Protein AF-A0A8S3U1F2-F1 (afdb_monomer_lite)

Organism: Mytilus edulis (NCBI:txid6550)

pLDDT: mean 79.37, std 18.32, range [18.17, 98.62]

Structure (mmCIF, N/CA/C/O backbone):
data_AF-A0A8S3U1F2-F1
#
_entry.id   AF-A0A8S3U1F2-F1
#
loop_
_atom_site.group_PDB
_atom_site.id
_atom_site.type_symbol
_atom_site.label_atom_id
_atom_site.label_alt_id
_atom_site.label_comp_id
_atom_site.label_asym_id
_atom_site.label_entity_id
_atom_site.label_seq_id
_atom_site.pdbx_PDB_ins_code
_atom_site.Cartn_x
_atom_site.Cartn_y
_atom_site.Cartn_z
_atom_site.occupancy
_atom_site.B_iso_or_equiv
_atom_site.auth_seq_id
_atom_site.auth_comp_id
_atom_site.auth_asym_id
_atom_site.auth_atom_id
_atom_site.pdbx_PDB_model_num
ATOM 1 N N . MET A 1 1 ? 1.556 5.611 9.625 1.00 24.66 1 MET A N 1
ATOM 2 C CA . MET A 1 1 ? 1.041 4.548 10.514 1.00 24.66 1 MET A CA 1
ATOM 3 C C . MET A 1 1 ? 2.244 3.731 10.961 1.00 24.66 1 MET A C 1
ATOM 5 O O . MET A 1 1 ? 2.945 3.206 10.107 1.00 24.66 1 MET A O 1
ATOM 9 N N . PHE A 1 2 ? 2.587 3.768 12.249 1.00 18.17 2 PHE A N 1
ATOM 10 C CA . PHE A 1 2 ? 3.803 3.149 12.783 1.00 18.17 2 PHE A CA 1
ATOM 11 C C . PHE A 1 2 ? 3.650 1.624 12.793 1.00 18.17 2 PHE A C 1
ATOM 13 O O . PHE A 1 2 ? 2.824 1.096 13.530 1.00 18.17 2 PHE A O 1
ATOM 20 N N . LYS A 1 3 ? 4.433 0.914 11.973 1.00 19.20 3 LYS A N 1
ATOM 21 C CA . LYS A 1 3 ? 4.563 -0.545 12.050 1.00 19.20 3 LYS A CA 1
ATOM 22 C C . LYS A 1 3 ? 5.715 -0.845 13.003 1.00 19.20 3 LYS A C 1
ATOM 24 O O . LYS A 1 3 ? 6.865 -0.958 12.588 1.00 19.20 3 LYS A O 1
ATOM 29 N N . LEU A 1 4 ? 5.409 -0.875 14.296 1.00 20.48 4 LEU A N 1
ATOM 30 C CA . LEU A 1 4 ? 6.334 -1.387 15.299 1.00 20.48 4 LEU A CA 1
ATOM 31 C C . LEU A 1 4 ? 6.510 -2.888 15.028 1.00 20.48 4 LEU A C 1
ATOM 33 O O . LEU A 1 4 ? 5.568 -3.665 15.161 1.00 20.48 4 LEU A O 1
ATOM 37 N N . ARG A 1 5 ? 7.705 -3.284 14.574 1.00 25.36 5 ARG A N 1
ATOM 38 C CA . ARG A 1 5 ? 8.128 -4.689 14.563 1.00 25.36 5 ARG A CA 1
ATOM 39 C C . ARG A 1 5 ? 8.274 -5.118 16.018 1.00 25.36 5 ARG A C 1
ATOM 41 O O . ARG A 1 5 ? 9.309 -4.859 16.625 1.00 25.36 5 ARG A O 1
ATOM 48 N N . TYR A 1 6 ? 7.253 -5.753 16.574 1.00 29.22 6 TYR A N 1
ATOM 49 C CA . TYR A 1 6 ? 7.414 -6.464 17.832 1.00 29.22 6 TYR A CA 1
ATOM 50 C C . TYR A 1 6 ? 7.855 -7.900 17.545 1.00 29.22 6 TYR A C 1
ATOM 52 O O . TYR A 1 6 ? 7.206 -8.637 16.807 1.00 29.22 6 TYR A O 1
ATOM 60 N N . ARG A 1 7 ? 9.035 -8.216 18.089 1.00 41.22 7 ARG A N 1
ATOM 61 C CA . ARG A 1 7 ? 9.537 -9.521 18.549 1.00 41.22 7 ARG A CA 1
ATOM 62 C C . ARG A 1 7 ? 8.528 -10.660 18.345 1.00 41.22 7 ARG A C 1
ATOM 64 O O . ARG A 1 7 ? 7.724 -10.931 19.222 1.00 41.22 7 ARG A O 1
ATOM 71 N N . THR A 1 8 ? 8.558 -11.291 17.176 1.00 37.09 8 THR A N 1
ATOM 72 C CA . THR A 1 8 ? 7.734 -12.463 16.859 1.00 37.09 8 THR A CA 1
ATOM 73 C C . THR A 1 8 ? 8.678 -13.645 16.702 1.00 37.09 8 THR A C 1
ATOM 75 O O . THR A 1 8 ? 9.513 -13.627 15.801 1.00 37.09 8 THR A O 1
ATOM 78 N N . LEU A 1 9 ? 8.571 -14.650 17.573 1.00 42.66 9 LEU A N 1
ATOM 79 C CA . LEU A 1 9 ? 9.275 -15.919 17.391 1.00 42.66 9 LEU A CA 1
ATOM 80 C C . LEU A 1 9 ? 8.477 -16.800 16.421 1.00 42.66 9 LEU A C 1
ATOM 82 O O . LEU A 1 9 ? 7.268 -16.951 16.575 1.00 42.66 9 LEU A O 1
ATOM 86 N N . LEU A 1 10 ? 9.162 -17.375 15.432 1.00 42.78 10 LEU A N 1
ATOM 87 C CA . LEU A 1 10 ? 8.606 -18.330 14.476 1.00 42.78 10 LEU A CA 1
ATOM 88 C C . LEU A 1 10 ? 9.040 -19.742 14.869 1.00 42.78 10 LEU A C 1
ATOM 90 O O . LEU A 1 10 ? 10.167 -20.142 14.590 1.00 42.78 10 LEU A O 1
ATOM 94 N N . ILE A 1 11 ? 8.153 -20.511 15.498 1.00 45.06 11 ILE A N 1
ATOM 95 C CA . ILE A 1 11 ? 8.445 -21.908 15.844 1.00 45.06 11 ILE A CA 1
ATOM 96 C C . ILE A 1 11 ? 7.947 -22.809 14.715 1.00 45.06 11 ILE A C 1
ATOM 98 O O . ILE A 1 11 ? 6.745 -23.004 14.547 1.00 45.06 11 ILE A O 1
ATOM 102 N N . LYS A 1 12 ? 8.884 -23.352 13.931 1.00 40.03 12 LYS A N 1
ATOM 103 C CA . LYS A 1 12 ? 8.619 -24.297 12.836 1.00 40.03 12 LYS A CA 1
ATOM 104 C C . LYS A 1 12 ? 8.807 -25.728 13.340 1.00 40.03 12 LYS A C 1
ATOM 106 O O . LYS A 1 12 ? 9.914 -26.255 13.276 1.00 40.03 12 LYS A O 1
ATOM 111 N N . ASN A 1 13 ? 7.753 -26.376 13.841 1.00 35.91 13 ASN A N 1
ATOM 112 C CA . ASN A 1 13 ? 7.828 -27.808 14.148 1.00 35.91 13 ASN A CA 1
ATOM 113 C C . ASN A 1 13 ? 7.457 -28.628 12.898 1.00 35.91 13 ASN A C 1
ATOM 115 O O . ASN A 1 13 ? 6.354 -28.503 12.373 1.00 35.91 13 ASN A O 1
ATOM 119 N N . THR A 1 14 ? 8.401 -29.420 12.383 1.00 33.34 14 THR A N 1
ATOM 120 C CA . THR A 1 14 ? 8.286 -30.154 11.103 1.00 33.34 14 THR A CA 1
ATOM 121 C C . THR A 1 14 ? 8.129 -31.663 11.259 1.00 33.34 14 THR A C 1
ATOM 123 O O . THR A 1 14 ? 8.321 -32.402 10.295 1.00 33.34 14 THR A O 1
ATOM 126 N N . LYS A 1 15 ? 7.765 -32.166 12.438 1.00 29.77 15 LYS A N 1
ATOM 127 C CA . LYS A 1 15 ? 7.548 -33.602 12.631 1.00 29.77 15 LYS A CA 1
ATOM 128 C C . LYS A 1 15 ? 6.229 -33.812 13.369 1.00 29.77 15 LYS A C 1
ATOM 130 O O . LYS A 1 15 ? 6.003 -33.167 14.381 1.00 29.77 15 LYS A O 1
ATOM 135 N N . ASP A 1 16 ? 5.379 -34.667 12.801 1.00 30.23 16 ASP A N 1
ATOM 136 C CA . ASP A 1 16 ? 4.138 -35.229 13.373 1.00 30.23 16 ASP A CA 1
ATOM 137 C C . ASP A 1 16 ? 2.774 -34.697 12.882 1.00 30.23 16 ASP A C 1
ATOM 139 O O . ASP A 1 16 ? 1.754 -34.998 13.495 1.00 30.23 16 ASP A O 1
ATOM 143 N N . VAL A 1 17 ? 2.687 -34.036 11.717 1.00 32.00 17 VAL A N 1
ATOM 144 C CA . VAL A 1 17 ? 1.387 -33.863 11.024 1.00 32.00 17 VAL A CA 1
ATOM 145 C C . VAL A 1 17 ? 1.270 -34.882 9.879 1.00 32.00 17 VAL A C 1
ATOM 147 O O . VAL A 1 17 ? 2.065 -34.815 8.936 1.00 32.00 17 VAL A O 1
ATOM 150 N N . PRO A 1 18 ? 0.319 -35.839 9.923 1.00 28.28 18 PRO A N 1
ATOM 151 C CA . PRO A 1 18 ? 0.167 -36.846 8.879 1.00 28.28 18 PRO A CA 1
ATOM 152 C C . PRO A 1 18 ? -0.187 -36.198 7.538 1.00 28.28 18 PRO A C 1
ATOM 154 O O . PRO A 1 18 ? -1.225 -35.557 7.388 1.00 28.28 18 PRO A O 1
ATOM 157 N N . GLN A 1 19 ? 0.670 -36.404 6.541 1.00 34.44 19 GLN A N 1
ATOM 158 C CA . GLN A 1 19 ? 0.370 -36.095 5.148 1.00 34.44 19 GLN A CA 1
ATOM 159 C C . GLN A 1 19 ? -0.644 -37.117 4.638 1.00 34.44 19 GLN A C 1
ATOM 161 O O . GLN A 1 19 ? -0.270 -38.247 4.326 1.00 34.44 19 GLN A O 1
ATOM 166 N N . ASN A 1 20 ? -1.918 -36.735 4.536 1.00 29.41 20 ASN A N 1
ATOM 167 C CA . ASN A 1 20 ? -2.843 -37.470 3.687 1.00 29.41 20 ASN A CA 1
ATOM 168 C C . ASN A 1 20 ? -3.455 -36.555 2.631 1.00 29.41 20 ASN A C 1
ATOM 170 O O . ASN A 1 20 ? -3.928 -35.452 2.890 1.00 29.41 20 ASN A O 1
ATOM 174 N N . SER A 1 21 ? -3.310 -37.020 1.400 1.00 35.22 21 SER A N 1
ATOM 175 C CA . SER A 1 21 ? -3.408 -36.257 0.172 1.00 35.22 21 SER A CA 1
ATOM 176 C C . SER A 1 21 ? -4.842 -36.062 -0.310 1.00 35.22 21 SER A C 1
ATOM 178 O O . SER A 1 21 ? -5.629 -37.004 -0.281 1.00 35.22 21 SER A O 1
ATOM 180 N N . ARG A 1 22 ? -5.035 -34.919 -0.986 1.00 34.34 22 ARG A N 1
ATOM 181 C CA . ARG A 1 22 ? -6.029 -34.649 -2.042 1.00 34.34 22 ARG A CA 1
ATOM 182 C C . ARG A 1 22 ? -7.412 -34.219 -1.518 1.00 34.34 22 ARG A C 1
ATOM 184 O O . ARG A 1 22 ? -8.133 -35.013 -0.941 1.00 34.34 22 ARG A O 1
ATOM 191 N N . PHE A 1 23 ? -7.771 -32.977 -1.869 1.00 32.66 23 PHE A N 1
ATOM 192 C CA . PHE A 1 23 ? -8.971 -32.200 -1.504 1.00 32.66 23 PHE A CA 1
ATOM 193 C C . PHE A 1 23 ? -8.913 -31.465 -0.162 1.00 32.66 23 PHE A C 1
ATOM 195 O O . PHE A 1 23 ? -9.493 -31.912 0.805 1.00 32.66 23 PHE A O 1
ATOM 202 N N . GLU A 1 24 ? -8.277 -30.288 -0.157 1.00 32.78 24 GLU A N 1
ATOM 203 C CA . GLU A 1 24 ? -8.731 -29.099 0.589 1.00 32.78 24 GLU A CA 1
ATOM 204 C C . GLU A 1 24 ? -7.859 -27.905 0.172 1.00 32.78 24 GLU A C 1
ATOM 206 O O . GLU A 1 24 ? -6.787 -27.633 0.703 1.00 32.78 24 GLU A O 1
ATOM 211 N N . ARG A 1 25 ? -8.286 -27.227 -0.898 1.00 35.25 25 ARG A N 1
ATOM 212 C CA . ARG A 1 25 ? -7.712 -25.954 -1.367 1.00 35.25 25 ARG A CA 1
ATOM 213 C C . ARG A 1 25 ? -8.707 -24.807 -1.138 1.00 35.25 25 ARG A C 1
ATOM 215 O O . ARG A 1 25 ? -8.743 -23.847 -1.899 1.00 35.25 25 ARG A O 1
ATOM 222 N N . PHE A 1 26 ? -9.542 -24.962 -0.114 1.00 36.38 26 PHE A N 1
ATOM 223 C CA . PHE A 1 26 ? -10.515 -23.991 0.365 1.00 36.38 26 PHE A CA 1
ATOM 224 C C . PHE A 1 26 ? -10.051 -23.554 1.748 1.00 36.38 26 PHE A C 1
ATOM 226 O O . PHE A 1 26 ? -9.861 -24.425 2.578 1.00 36.38 26 PHE A O 1
ATOM 233 N N . SER A 1 27 ? -9.829 -22.248 1.931 1.00 43.72 27 SER A N 1
ATOM 234 C CA . SER A 1 27 ? -9.597 -21.567 3.213 1.00 43.72 27 SER A CA 1
ATOM 235 C C . SER A 1 27 ? -8.649 -22.285 4.196 1.00 43.72 27 SER A C 1
ATOM 237 O O . SER A 1 27 ? -8.995 -23.259 4.846 1.00 43.72 27 SER A O 1
ATOM 239 N N . LYS A 1 28 ? -7.411 -21.797 4.326 1.00 61.22 28 LYS A N 1
ATOM 240 C CA . LYS A 1 28 ? -6.523 -22.192 5.432 1.00 61.22 28 LYS A CA 1
ATOM 241 C C . LYS A 1 28 ? -6.709 -21.215 6.595 1.00 61.22 28 LYS A C 1
ATOM 243 O O . LYS A 1 28 ? -5.771 -20.492 6.931 1.00 61.22 28 LYS A O 1
ATOM 248 N N . GLU A 1 29 ? -7.912 -21.112 7.151 1.00 66.12 29 GLU A N 1
ATOM 249 C CA . GLU A 1 29 ? -8.107 -20.363 8.393 1.00 66.12 29 GLU A CA 1
ATOM 250 C C . GLU A 1 29 ? -7.906 -21.286 9.611 1.00 66.12 29 GLU A C 1
ATOM 252 O O . GLU A 1 29 ? -8.069 -22.509 9.563 1.00 66.12 29 GLU A O 1
ATOM 257 N N . LEU A 1 30 ? -7.385 -20.694 10.690 1.00 74.88 30 LEU A N 1
ATOM 258 C CA . LEU A 1 30 ? -7.194 -21.341 11.984 1.00 74.88 30 LEU A CA 1
ATOM 259 C C . LEU A 1 30 ? -8.003 -20.563 13.008 1.00 74.88 30 LEU A C 1
ATOM 261 O O . LEU A 1 30 ? -7.781 -19.374 13.239 1.00 74.88 30 LEU A O 1
ATOM 265 N N . HIS A 1 31 ? -8.928 -21.250 13.658 1.00 82.06 31 HIS A N 1
ATOM 266 C CA . HIS A 1 31 ? -9.761 -20.670 14.693 1.00 82.06 31 HIS A CA 1
ATOM 267 C C . HIS A 1 31 ? -9.176 -21.010 16.062 1.00 82.06 31 HIS A C 1
ATOM 269 O O . HIS A 1 31 ? -9.292 -22.142 16.538 1.00 82.06 31 HIS A O 1
ATOM 275 N N . LYS A 1 32 ? -8.549 -20.028 16.719 1.00 82.94 32 LYS A N 1
ATOM 276 C CA . LYS A 1 32 ? -8.048 -20.175 18.094 1.00 82.94 32 LYS A CA 1
ATOM 277 C C . LYS A 1 32 ? -9.193 -20.596 19.023 1.00 82.94 32 LYS A C 1
ATOM 279 O O . LYS A 1 32 ? -10.215 -19.916 19.103 1.00 82.94 32 LYS A O 1
ATOM 284 N N . LYS A 1 33 ? -9.023 -21.718 19.725 1.00 85.94 33 LYS A N 1
ATOM 285 C CA . LYS A 1 33 ? -9.978 -22.225 20.725 1.00 85.94 33 LYS A CA 1
ATOM 286 C C . LYS A 1 33 ? -9.532 -21.895 22.138 1.00 85.94 33 LYS A C 1
ATOM 288 O O . LYS A 1 33 ? -10.352 -21.527 22.972 1.00 85.94 33 LYS A O 1
ATOM 293 N N . SER A 1 34 ? -8.235 -21.994 22.390 1.00 86.69 34 SER A N 1
ATOM 294 C CA . SER A 1 34 ? -7.617 -21.585 23.644 1.00 86.69 34 SER A CA 1
ATOM 295 C C . SER A 1 34 ? -6.202 -21.083 23.381 1.00 86.69 34 SER A C 1
ATOM 297 O O . SER A 1 34 ? -5.721 -21.093 22.249 1.00 86.69 34 SER A O 1
ATOM 299 N N . ALA A 1 35 ? -5.510 -20.676 24.438 1.00 83.44 35 ALA A N 1
ATOM 300 C CA . ALA A 1 35 ? -4.077 -20.415 24.406 1.00 83.44 35 ALA A CA 1
ATOM 301 C C . ALA A 1 35 ? -3.237 -21.604 23.872 1.00 83.44 35 ALA A C 1
ATOM 303 O O . ALA A 1 35 ? -2.141 -21.420 23.357 1.00 83.44 35 ALA A O 1
ATOM 304 N N . CYS A 1 36 ? -3.794 -22.816 23.946 1.00 86.31 36 CYS A N 1
ATOM 305 C CA . CYS A 1 36 ? -3.129 -24.091 23.684 1.00 86.31 36 CYS A CA 1
ATOM 306 C C . CYS A 1 36 ? -3.678 -24.879 22.506 1.00 86.31 36 CYS A C 1
ATOM 308 O O . CYS A 1 36 ? -3.213 -25.985 22.245 1.00 86.31 36 CYS A O 1
ATOM 310 N N . SER A 1 37 ? -4.721 -24.382 21.852 1.00 86.50 37 SER A N 1
ATOM 311 C CA . SER A 1 37 ? -5.393 -25.157 20.820 1.00 86.50 37 SER A CA 1
ATOM 312 C C . SER A 1 37 ? -6.034 -24.272 19.770 1.00 86.50 37 SER A C 1
ATOM 314 O O . SER A 1 37 ? -6.551 -23.185 20.058 1.00 86.50 37 SER A O 1
ATOM 316 N N . CYS A 1 38 ? -6.038 -24.769 18.542 1.00 84.81 38 CYS A N 1
ATOM 317 C CA . CYS A 1 38 ? -6.745 -24.157 17.430 1.00 84.81 38 CYS A CA 1
ATOM 318 C C . CYS A 1 38 ? -7.472 -25.223 16.612 1.00 84.81 38 CYS A C 1
ATOM 320 O O . CYS A 1 38 ? -7.127 -26.403 16.641 1.00 84.81 38 CYS A O 1
ATOM 322 N N . LEU A 1 39 ? -8.526 -24.800 15.926 1.00 84.25 39 LEU A N 1
ATOM 323 C CA . LEU A 1 39 ? -9.323 -25.636 15.044 1.00 84.25 39 LEU A CA 1
ATOM 324 C C . LEU A 1 39 ? -9.016 -25.252 13.597 1.00 84.25 39 LEU A C 1
ATOM 326 O O . LEU A 1 39 ? -9.006 -24.062 13.277 1.00 84.25 39 LEU A O 1
ATOM 330 N N . THR A 1 40 ? -8.789 -26.237 12.736 1.00 78.88 40 THR A N 1
ATOM 331 C CA . THR A 1 40 ? -8.762 -26.025 11.285 1.00 78.88 40 THR A CA 1
ATOM 332 C C . THR A 1 40 ? -10.180 -25.833 10.751 1.00 78.88 40 THR A C 1
ATOM 334 O O . THR A 1 40 ? -11.154 -26.248 11.385 1.00 78.88 40 THR A O 1
ATOM 337 N N . ASP A 1 41 ? -10.304 -25.273 9.551 1.00 75.19 41 ASP A N 1
ATOM 338 C CA . ASP A 1 41 ? -11.594 -25.153 8.855 1.00 75.19 41 ASP A CA 1
ATOM 339 C C . ASP A 1 41 ? -12.260 -26.516 8.587 1.00 75.19 41 ASP A C 1
ATOM 341 O O . ASP A 1 41 ? -13.485 -26.624 8.580 1.00 75.19 41 ASP A O 1
ATOM 345 N N . SER A 1 42 ? -11.467 -27.586 8.468 1.00 74.50 42 SER A N 1
ATOM 346 C CA . SER A 1 42 ? -11.941 -28.976 8.393 1.00 74.50 42 SER A CA 1
ATOM 347 C C . SER A 1 42 ? -12.391 -29.571 9.733 1.00 74.50 42 SER A C 1
ATOM 349 O O . SER A 1 42 ? -12.774 -30.739 9.801 1.00 74.50 42 SER A O 1
ATOM 351 N N . GLY A 1 43 ? -12.368 -28.789 10.817 1.00 76.12 43 GLY A N 1
ATOM 352 C CA . GLY A 1 43 ? -12.782 -29.234 12.146 1.00 76.12 43 GLY A CA 1
ATOM 353 C C . GLY A 1 43 ? -11.740 -30.087 12.872 1.00 76.12 43 GLY A C 1
ATOM 354 O O . GLY A 1 43 ? -12.053 -30.667 13.913 1.00 76.12 43 GLY A O 1
ATOM 355 N N . HIS A 1 44 ? -10.508 -30.169 12.364 1.00 80.25 44 HIS A N 1
ATOM 356 C CA . HIS A 1 44 ? -9.422 -30.863 13.045 1.00 80.25 44 HIS A CA 1
ATOM 357 C C . HIS A 1 44 ? -8.890 -30.006 14.198 1.00 80.25 44 HIS A C 1
ATOM 359 O O . HIS A 1 44 ? -8.561 -28.831 14.020 1.00 80.25 44 HIS A O 1
ATOM 365 N N . LEU A 1 45 ? -8.820 -30.591 15.395 1.00 81.44 45 LEU A N 1
ATOM 366 C CA . LEU A 1 45 ? -8.292 -29.927 16.582 1.00 81.44 45 LEU A CA 1
ATOM 367 C C . LEU A 1 45 ? -6.782 -30.134 16.663 1.00 81.44 45 LEU A C 1
ATOM 369 O O . LEU A 1 45 ? -6.312 -31.257 16.825 1.00 81.44 45 LEU A O 1
ATOM 373 N N . ILE A 1 46 ? -6.041 -29.035 16.617 1.00 82.06 46 ILE A N 1
ATOM 374 C CA . ILE A 1 46 ? -4.613 -29.005 16.910 1.00 82.06 46 ILE A CA 1
ATOM 375 C C . ILE A 1 46 ? -4.468 -28.661 18.393 1.00 82.06 46 ILE A C 1
ATOM 377 O O . ILE A 1 46 ? -4.791 -27.544 18.804 1.00 82.06 46 ILE A O 1
ATOM 381 N N . ASP A 1 47 ? -3.997 -29.622 19.187 1.00 82.88 47 ASP A N 1
ATOM 382 C CA . ASP A 1 47 ? -3.786 -29.485 20.631 1.00 82.88 47 ASP A CA 1
ATOM 383 C C . ASP A 1 47 ? -2.289 -29.488 20.970 1.00 82.88 47 ASP A C 1
ATOM 385 O O . ASP A 1 47 ? -1.568 -30.432 20.648 1.00 82.88 47 ASP A O 1
ATOM 389 N N . LEU A 1 48 ? -1.819 -28.425 21.628 1.00 84.94 48 LEU A N 1
ATOM 390 C CA . LEU A 1 48 ? -0.422 -28.259 22.032 1.00 84.94 48 LEU A CA 1
ATOM 391 C C . LEU A 1 48 ? -0.128 -28.781 23.443 1.00 84.94 48 LEU A C 1
ATOM 393 O O . LEU A 1 48 ? 1.040 -28.830 23.829 1.00 84.94 48 LEU A O 1
ATOM 397 N N . ASN A 1 49 ? -1.141 -29.178 24.223 1.00 86.12 49 ASN A N 1
ATOM 398 C CA . ASN A 1 49 ? -0.936 -29.705 25.577 1.00 86.12 49 ASN A CA 1
ATOM 399 C C . ASN A 1 49 ? 0.098 -30.847 25.660 1.00 86.12 49 ASN A C 1
ATOM 401 O O . ASN A 1 49 ? 0.892 -30.832 26.604 1.00 86.12 49 ASN A O 1
ATOM 405 N N . PRO A 1 50 ? 0.165 -31.796 24.701 1.00 87.56 50 PRO A N 1
ATOM 406 C CA . PRO A 1 50 ? 1.174 -32.857 24.722 1.00 87.56 50 PRO A CA 1
ATOM 407 C C . PRO A 1 50 ? 2.621 -32.355 24.628 1.00 87.56 50 PRO A C 1
ATOM 409 O O . PRO A 1 50 ? 3.540 -33.059 25.034 1.00 87.56 50 PRO A O 1
ATOM 412 N N . LEU A 1 51 ? 2.835 -31.144 24.103 1.00 84.50 51 LEU A N 1
ATOM 413 C CA . LEU A 1 51 ? 4.160 -30.544 23.935 1.00 84.50 51 LEU A CA 1
ATOM 414 C C . LEU A 1 51 ? 4.629 -29.776 25.179 1.00 84.50 51 LEU A C 1
ATOM 416 O O . LEU A 1 51 ? 5.754 -29.282 25.194 1.00 84.50 51 LEU A O 1
ATOM 420 N N . ALA A 1 52 ? 3.781 -29.620 26.197 1.00 87.94 52 ALA A N 1
ATOM 421 C CA . ALA A 1 52 ? 4.030 -28.725 27.317 1.00 87.94 52 ALA A CA 1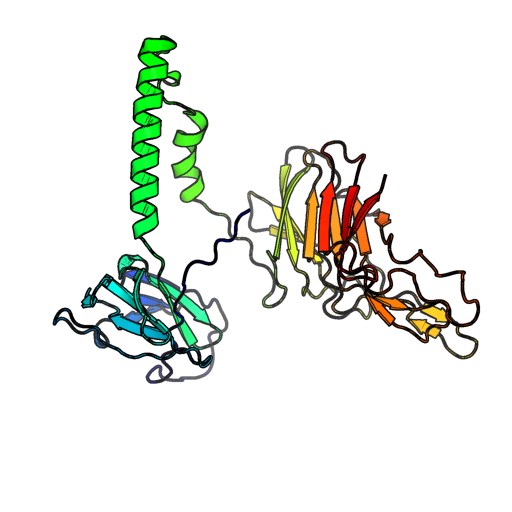
ATOM 422 C C . ALA A 1 52 ? 4.534 -29.453 28.570 1.00 87.94 52 ALA A C 1
ATOM 424 O O . ALA A 1 52 ? 4.028 -30.509 28.946 1.00 87.94 52 ALA A O 1
ATOM 425 N N . LYS A 1 53 ? 5.475 -28.830 29.288 1.00 90.94 53 LYS A N 1
ATOM 426 C CA . LYS A 1 53 ? 5.904 -29.267 30.629 1.00 90.94 53 LYS A CA 1
ATOM 427 C C . LYS A 1 53 ? 5.154 -28.497 31.704 1.00 90.94 53 LYS A C 1
ATOM 429 O O . LYS A 1 53 ? 4.877 -27.321 31.506 1.00 90.94 53 LYS A O 1
ATOM 434 N N . LYS A 1 54 ? 4.838 -29.136 32.831 1.00 92.75 54 LYS A N 1
ATOM 435 C CA . LYS A 1 54 ? 4.089 -28.538 33.959 1.00 92.75 54 LYS A CA 1
ATOM 436 C C . LYS A 1 54 ? 4.958 -28.188 35.170 1.00 92.75 54 LYS A C 1
ATOM 438 O O . LYS A 1 54 ? 4.437 -27.750 36.186 1.00 92.75 54 LYS A O 1
ATOM 443 N N . ASP A 1 55 ? 6.264 -28.402 35.078 1.00 92.94 55 ASP A N 1
ATOM 444 C CA . ASP A 1 55 ? 7.226 -28.238 36.176 1.00 92.94 55 ASP A CA 1
ATOM 445 C C . ASP A 1 55 ? 7.722 -26.791 36.357 1.00 92.94 55 ASP A C 1
ATOM 447 O O . ASP A 1 55 ? 8.626 -26.545 37.151 1.00 92.94 55 ASP A O 1
ATOM 451 N N . GLY A 1 56 ? 7.141 -25.831 35.631 1.00 90.31 56 GLY A N 1
ATOM 452 C CA . GLY A 1 56 ? 7.547 -24.425 35.669 1.00 90.31 56 GLY A CA 1
ATOM 453 C C . GLY A 1 56 ? 8.834 -24.124 34.896 1.00 90.31 56 GLY A C 1
ATOM 454 O O . GLY A 1 56 ? 9.332 -23.002 34.980 1.00 90.31 56 GLY A O 1
ATOM 455 N N . THR A 1 57 ? 9.356 -25.089 34.131 1.00 92.75 57 THR A N 1
ATOM 456 C CA . THR A 1 57 ? 10.518 -24.925 33.247 1.00 92.75 57 THR A CA 1
ATOM 457 C C . THR A 1 57 ? 10.091 -24.854 31.774 1.00 92.75 57 THR A C 1
ATOM 459 O O . THR A 1 57 ? 8.974 -25.264 31.420 1.00 92.75 57 THR A O 1
ATOM 462 N N . PRO A 1 58 ? 10.936 -24.316 30.875 1.00 90.81 58 PRO A N 1
ATOM 463 C CA . PRO A 1 58 ? 10.645 -24.371 29.450 1.00 90.81 58 PRO A CA 1
ATOM 464 C C . PRO A 1 58 ? 10.567 -25.822 28.946 1.00 90.81 58 PRO A C 1
ATOM 466 O O . PRO A 1 58 ? 11.381 -26.692 29.280 1.00 90.81 58 PRO A O 1
ATOM 469 N N . ALA A 1 59 ? 9.565 -26.092 28.106 1.00 86.94 59 ALA A N 1
ATOM 470 C CA . ALA A 1 59 ? 9.427 -27.390 27.452 1.00 86.94 59 ALA A CA 1
ATOM 471 C C . ALA A 1 59 ? 10.563 -27.611 26.446 1.00 86.94 59 ALA A C 1
ATOM 473 O O . ALA A 1 59 ? 11.135 -28.702 26.391 1.00 86.94 59 ALA A O 1
ATOM 474 N N . TYR A 1 60 ? 10.928 -26.535 25.751 1.00 88.88 60 TYR A N 1
ATOM 475 C CA . TYR A 1 60 ? 12.016 -26.448 24.792 1.00 88.88 60 TYR A CA 1
ATOM 476 C C . TYR A 1 60 ? 12.903 -25.266 25.184 1.00 88.88 60 TYR A C 1
ATOM 478 O O . TYR A 1 60 ? 12.407 -24.149 25.295 1.00 88.88 60 TYR A O 1
ATOM 486 N N . ALA A 1 61 ? 14.185 -25.514 25.417 1.00 85.50 61 ALA A N 1
ATOM 487 C CA . ALA A 1 61 ? 15.191 -24.492 25.699 1.00 85.50 61 ALA A CA 1
ATOM 488 C C . ALA A 1 61 ? 16.244 -24.498 24.585 1.00 85.50 61 ALA A C 1
ATOM 490 O O . ALA A 1 61 ? 16.290 -25.448 23.798 1.00 85.50 61 ALA A O 1
ATOM 491 N N . ASP A 1 62 ? 17.066 -23.450 24.525 1.00 80.44 62 ASP A N 1
ATOM 492 C CA . ASP A 1 62 ? 18.200 -23.349 23.601 1.00 80.44 62 ASP A CA 1
ATOM 493 C C . ASP A 1 62 ? 17.808 -23.461 22.113 1.00 80.44 62 ASP A C 1
ATOM 495 O O . ASP A 1 62 ? 18.561 -23.978 21.284 1.00 80.44 62 ASP A O 1
ATOM 499 N N . ILE A 1 63 ? 16.610 -22.990 21.741 1.00 81.19 63 ILE A N 1
ATOM 500 C CA . ILE A 1 63 ? 16.179 -22.964 20.339 1.00 81.19 63 ILE A CA 1
ATOM 501 C C . ILE A 1 63 ? 16.929 -21.832 19.632 1.00 81.19 63 ILE A C 1
ATOM 503 O O . ILE A 1 63 ? 16.636 -20.664 19.861 1.00 81.19 63 ILE A O 1
ATOM 507 N N . ILE A 1 64 ? 17.882 -22.167 18.767 1.00 75.62 64 ILE A N 1
ATOM 508 C CA . ILE A 1 64 ? 18.716 -21.186 18.054 1.00 75.62 64 ILE A CA 1
ATOM 509 C C . ILE A 1 64 ? 17.982 -20.656 16.814 1.00 75.62 64 ILE A C 1
ATOM 511 O O . ILE A 1 64 ? 17.364 -21.432 16.077 1.00 75.62 64 ILE A O 1
ATOM 515 N N . ASP A 1 65 ? 18.077 -19.348 16.551 1.00 67.62 65 ASP A N 1
ATOM 516 C CA . ASP A 1 65 ? 17.566 -18.755 15.308 1.00 67.62 65 ASP A CA 1
ATOM 517 C C . ASP A 1 65 ? 18.261 -19.390 14.077 1.00 67.62 65 ASP A C 1
ATOM 519 O O . ASP A 1 65 ? 19.493 -19.342 13.967 1.00 67.62 65 ASP A O 1
ATOM 523 N N . PRO A 1 66 ? 17.511 -19.951 13.105 1.00 57.78 66 PRO A N 1
ATOM 524 C CA . PRO A 1 66 ? 18.078 -20.538 11.888 1.00 57.78 66 PRO A CA 1
ATOM 525 C C . PRO A 1 66 ? 18.907 -19.561 11.035 1.00 57.78 66 PRO A C 1
ATOM 527 O O . PRO A 1 66 ? 19.651 -20.006 10.162 1.00 57.78 66 PRO A O 1
ATOM 530 N N . ASN A 1 67 ? 18.822 -18.249 11.277 1.00 60.09 67 ASN A N 1
ATOM 531 C CA . ASN A 1 67 ? 19.638 -17.232 10.609 1.00 60.09 67 ASN A CA 1
ATOM 532 C C . ASN A 1 67 ? 21.050 -17.064 11.209 1.00 60.09 67 ASN A C 1
ATOM 534 O O . ASN A 1 67 ? 21.812 -16.223 10.729 1.00 60.09 67 ASN A O 1
ATOM 538 N N . GLY A 1 68 ? 21.422 -17.849 12.228 1.00 52.28 68 GLY A N 1
ATOM 539 C CA . GLY A 1 68 ? 22.797 -17.924 12.734 1.00 52.28 68 GLY A CA 1
ATOM 540 C C . GLY A 1 68 ? 23.243 -16.739 13.596 1.00 52.28 68 GLY A C 1
ATOM 541 O O . GLY A 1 68 ? 24.442 -16.489 13.712 1.00 52.28 68 GLY A O 1
ATOM 542 N N . GLN A 1 69 ? 22.304 -16.000 14.192 1.00 58.19 69 GLN A N 1
ATOM 543 C CA . GLN A 1 69 ? 22.613 -15.059 15.273 1.00 58.19 69 GLN A CA 1
ATOM 544 C C . GLN A 1 69 ? 22.729 -15.829 16.598 1.00 58.19 69 GLN A C 1
ATOM 546 O O . GLN A 1 69 ? 22.106 -16.875 16.759 1.00 58.19 69 GLN A O 1
ATOM 551 N N . ALA A 1 70 ? 23.541 -15.335 17.538 1.00 61.31 70 ALA A N 1
ATOM 552 C CA . ALA A 1 70 ? 23.787 -15.952 18.851 1.00 61.31 70 ALA A CA 1
ATOM 553 C C . ALA A 1 70 ? 22.581 -15.852 19.816 1.00 61.31 70 ALA A C 1
ATOM 555 O O . ALA A 1 70 ? 22.739 -15.864 21.032 1.00 61.31 70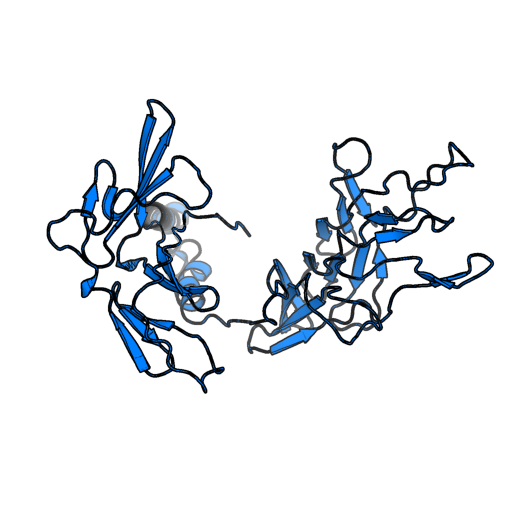 ALA A O 1
ATOM 556 N N . ASP A 1 71 ? 21.383 -15.734 19.263 1.00 73.06 71 ASP A N 1
ATOM 557 C CA . ASP A 1 71 ? 20.137 -15.556 19.982 1.00 73.06 71 ASP A CA 1
ATOM 558 C C . ASP A 1 71 ? 19.464 -16.926 20.136 1.00 73.06 71 ASP A C 1
ATOM 560 O O . ASP A 1 71 ? 19.270 -17.661 19.158 1.00 73.06 71 ASP A O 1
ATOM 564 N N . ALA A 1 72 ? 19.133 -17.277 21.376 1.00 83.12 72 ALA A N 1
ATOM 565 C CA . ALA A 1 72 ? 18.437 -18.504 21.735 1.00 83.12 72 ALA A CA 1
ATOM 566 C C . ALA A 1 72 ? 17.036 -18.192 22.275 1.00 83.12 72 ALA A C 1
ATOM 568 O O . ALA A 1 72 ? 16.740 -17.078 22.705 1.00 83.12 72 ALA A O 1
ATOM 569 N N . TYR A 1 73 ? 16.148 -19.179 22.239 1.00 87.12 73 TYR A N 1
ATOM 570 C CA . TYR A 1 73 ? 14.787 -19.038 22.735 1.00 87.12 73 TYR A CA 1
ATOM 571 C C . TYR A 1 73 ? 14.391 -20.214 23.620 1.00 87.12 73 TYR A C 1
ATOM 573 O O . TYR A 1 73 ? 14.641 -21.377 23.295 1.00 87.12 73 TYR A O 1
ATOM 581 N N . ALA A 1 74 ? 13.666 -19.891 24.686 1.00 89.12 74 ALA A N 1
ATOM 582 C CA . ALA A 1 74 ? 12.982 -20.849 25.536 1.00 89.12 74 ALA A CA 1
ATOM 583 C C . ALA A 1 74 ? 11.466 -20.746 25.330 1.00 89.12 74 ALA A C 1
ATOM 585 O O . ALA A 1 74 ? 10.911 -19.647 25.260 1.00 89.12 74 ALA A O 1
ATOM 586 N N . TRP A 1 75 ? 10.782 -21.887 25.239 1.00 91.56 75 TRP A N 1
ATOM 587 C CA . TRP A 1 75 ? 9.359 -21.972 24.922 1.00 91.56 75 TRP A CA 1
ATOM 588 C C . TRP A 1 75 ? 8.629 -23.049 25.728 1.00 91.56 75 TRP A C 1
ATOM 590 O O . TRP A 1 75 ? 9.105 -24.176 25.899 1.00 91.56 75 TRP A O 1
ATOM 600 N N . ASN A 1 76 ? 7.422 -22.716 26.182 1.00 90.25 76 ASN A N 1
ATOM 601 C CA . ASN A 1 76 ? 6.454 -23.663 26.719 1.00 90.25 76 ASN A CA 1
ATOM 602 C C . ASN A 1 76 ? 5.033 -23.248 26.282 1.00 90.25 76 ASN A C 1
ATOM 604 O O . ASN A 1 76 ? 4.529 -22.215 26.735 1.00 90.25 76 ASN A O 1
ATOM 608 N N . PRO A 1 77 ? 4.373 -24.029 25.405 1.00 87.19 77 PRO A N 1
ATOM 609 C CA . PRO A 1 77 ? 3.135 -23.597 24.759 1.00 87.19 77 PRO A CA 1
ATOM 610 C C . PRO A 1 77 ? 1.948 -23.442 25.703 1.00 87.19 77 PRO A C 1
ATOM 612 O O . PRO A 1 77 ? 1.080 -22.620 25.425 1.00 87.19 77 PRO A O 1
ATOM 615 N N . CYS A 1 78 ? 1.886 -24.235 26.780 1.00 90.81 78 CYS A N 1
ATOM 616 C CA . CYS A 1 78 ? 0.660 -24.365 27.575 1.00 90.81 78 CYS A CA 1
ATOM 617 C C . CYS A 1 78 ? 0.787 -24.147 29.062 1.00 90.81 78 CYS A C 1
ATOM 619 O O . CYS A 1 78 ? -0.223 -23.908 29.717 1.00 90.81 78 CYS A O 1
ATOM 621 N N . ASN A 1 79 ? 1.997 -24.199 29.601 1.00 93.44 79 ASN A N 1
ATOM 622 C CA . ASN A 1 79 ? 2.214 -23.859 30.994 1.00 93.44 79 ASN A CA 1
ATOM 623 C C . ASN A 1 79 ? 3.269 -22.772 31.051 1.00 93.44 79 ASN A C 1
ATOM 625 O O . ASN A 1 79 ? 4.264 -22.819 30.327 1.00 93.44 79 ASN A O 1
ATOM 629 N N . ALA A 1 80 ? 3.027 -21.784 31.899 1.00 92.94 80 ALA A N 1
ATOM 630 C CA . ALA A 1 80 ? 3.972 -20.710 32.096 1.00 92.94 80 ALA A CA 1
ATOM 631 C C . ALA A 1 80 ? 5.242 -21.224 32.770 1.00 92.94 80 ALA A C 1
ATOM 633 O O . ALA A 1 80 ? 5.200 -22.113 33.624 1.00 92.94 80 ALA A O 1
ATOM 634 N N . PHE A 1 81 ? 6.369 -20.650 32.369 1.00 94.06 81 PHE A N 1
ATOM 635 C CA . PHE A 1 81 ? 7.655 -20.898 32.996 1.00 94.06 81 PHE A CA 1
ATOM 636 C C . PHE A 1 81 ? 8.305 -19.583 33.408 1.00 94.06 81 PHE A C 1
ATOM 638 O O . PHE A 1 81 ? 7.962 -18.510 32.900 1.00 94.06 81 PHE A O 1
ATOM 645 N N . THR A 1 82 ? 9.259 -19.694 34.326 1.00 92.06 82 THR A N 1
ATOM 646 C CA . THR A 1 82 ? 10.116 -18.582 34.729 1.00 92.06 82 THR A CA 1
ATOM 647 C C . THR A 1 82 ? 11.569 -18.944 34.455 1.00 92.06 82 THR A C 1
ATOM 649 O O . THR A 1 82 ? 12.034 -20.007 34.860 1.00 92.06 82 THR A O 1
ATOM 652 N N . LEU A 1 83 ? 12.278 -18.062 33.754 1.00 89.56 83 LEU A N 1
ATOM 653 C CA . LEU A 1 83 ? 13.688 -18.200 33.401 1.00 89.56 83 LEU A CA 1
ATOM 654 C C . LEU A 1 83 ? 14.357 -16.825 33.502 1.00 89.56 83 LEU A C 1
ATOM 656 O O . LEU A 1 83 ? 14.159 -15.971 32.639 1.00 89.56 83 LEU A O 1
ATOM 660 N N . ASN A 1 84 ? 15.146 -16.612 34.557 1.00 89.88 84 ASN A N 1
ATOM 661 C CA . ASN A 1 84 ? 15.802 -15.330 34.843 1.00 89.88 84 ASN A CA 1
ATOM 662 C C . ASN A 1 84 ? 14.797 -14.154 34.827 1.00 89.88 84 ASN A C 1
ATOM 664 O O . ASN A 1 84 ? 13.846 -14.168 35.607 1.00 89.88 84 ASN A O 1
ATOM 668 N N . ASP A 1 85 ? 14.970 -13.159 33.946 1.00 88.06 85 ASP A N 1
ATOM 669 C CA . ASP A 1 85 ? 14.083 -11.981 33.874 1.00 88.06 85 ASP A CA 1
ATOM 670 C C . ASP A 1 85 ? 12.723 -12.276 33.212 1.00 88.06 85 ASP A C 1
ATOM 672 O O . ASP A 1 85 ? 11.773 -11.493 33.322 1.00 88.06 85 ASP A O 1
ATOM 676 N N . CYS A 1 86 ? 12.590 -13.422 32.543 1.00 87.81 86 CYS A N 1
ATOM 677 C CA . CYS A 1 86 ? 11.331 -13.870 31.967 1.00 87.81 86 CYS A CA 1
ATOM 678 C C . CYS A 1 86 ? 10.480 -14.552 33.037 1.00 87.81 86 CYS A C 1
ATOM 680 O O . CYS A 1 86 ? 10.719 -15.706 33.381 1.00 87.81 86 CYS A O 1
ATOM 682 N N . ASN A 1 87 ? 9.464 -13.854 33.543 1.00 90.25 87 ASN A N 1
ATOM 683 C CA . ASN A 1 87 ? 8.594 -14.342 34.611 1.00 90.25 87 ASN A CA 1
ATOM 684 C C . ASN A 1 87 ? 7.208 -14.716 34.079 1.00 90.25 87 ASN A C 1
ATOM 686 O O . ASN A 1 87 ? 6.534 -13.870 33.493 1.00 90.25 87 ASN A O 1
ATOM 690 N N . ASN A 1 88 ? 6.771 -15.953 34.336 1.00 91.12 88 ASN A N 1
ATOM 691 C CA . ASN A 1 88 ? 5.441 -16.455 33.973 1.00 91.12 88 ASN A CA 1
ATOM 692 C C . ASN A 1 88 ? 5.099 -16.260 32.476 1.00 91.12 88 ASN A C 1
ATOM 694 O O . ASN A 1 88 ? 4.045 -15.726 32.127 1.00 91.12 88 ASN A O 1
ATOM 698 N N . VAL A 1 89 ? 6.008 -16.674 31.588 1.00 89.88 89 VAL A N 1
ATOM 699 C CA . VAL A 1 89 ? 5.891 -16.480 30.130 1.00 89.88 89 VAL A CA 1
ATOM 700 C C . VAL A 1 89 ? 5.657 -17.789 29.375 1.00 89.88 89 VAL A C 1
ATOM 702 O O . VAL A 1 89 ? 5.882 -18.881 29.898 1.00 89.88 89 VAL A O 1
ATOM 705 N N . ALA A 1 90 ? 5.216 -17.677 28.121 1.00 89.69 90 ALA A N 1
ATOM 706 C CA . ALA A 1 90 ? 5.232 -18.769 27.148 1.00 89.69 90 ALA A CA 1
ATOM 707 C C . ALA A 1 90 ? 6.517 -18.794 26.325 1.00 89.69 90 ALA A C 1
ATOM 709 O O . ALA A 1 90 ? 6.928 -19.870 25.905 1.00 89.69 90 ALA A O 1
ATOM 710 N N . VAL A 1 91 ? 7.141 -17.637 26.082 1.00 89.81 91 VAL A N 1
ATOM 711 C CA . VAL A 1 91 ? 8.379 -17.517 25.302 1.00 89.81 91 VAL A CA 1
ATOM 712 C C . VAL A 1 91 ? 9.324 -16.509 25.957 1.00 89.81 91 VAL A C 1
ATOM 714 O O . VAL A 1 91 ? 8.914 -15.393 26.292 1.00 89.81 91 VAL A O 1
ATOM 717 N N . CYS A 1 92 ? 10.597 -16.882 26.062 1.00 87.88 92 CYS A N 1
ATOM 718 C CA . CYS A 1 92 ? 11.691 -16.015 26.484 1.00 87.88 92 CYS A CA 1
ATOM 719 C C . CYS A 1 92 ? 12.753 -15.940 25.381 1.00 87.88 92 CYS A C 1
ATOM 721 O O . CYS A 1 92 ? 13.140 -16.970 24.832 1.00 87.88 92 CYS A O 1
ATOM 723 N N . HIS A 1 93 ? 13.197 -14.728 25.051 1.00 86.38 93 HIS A N 1
ATOM 724 C CA . HIS A 1 93 ? 14.340 -14.489 24.173 1.00 86.38 93 HIS A CA 1
ATOM 725 C C . HIS A 1 93 ? 15.612 -14.367 25.008 1.00 86.38 93 HIS A C 1
ATOM 727 O O . HIS A 1 93 ? 15.649 -13.565 25.939 1.00 86.38 93 HIS A O 1
ATOM 733 N N . GLU A 1 94 ? 16.646 -15.105 24.641 1.00 85.31 94 GLU A N 1
ATOM 734 C CA . GLU A 1 94 ? 17.942 -15.149 25.302 1.00 85.31 94 GLU A CA 1
ATOM 735 C C . GLU A 1 94 ? 18.992 -14.583 24.343 1.00 85.31 94 GLU A C 1
ATOM 737 O O . GLU A 1 94 ? 19.427 -15.247 23.404 1.00 85.31 94 GLU A O 1
ATOM 742 N N . ILE A 1 95 ? 19.384 -13.328 24.559 1.00 80.25 95 ILE A N 1
ATOM 743 C CA . ILE A 1 95 ? 20.412 -12.672 23.747 1.00 80.25 95 ILE A CA 1
ATOM 744 C C . ILE A 1 95 ? 21.775 -12.991 24.353 1.00 80.25 95 ILE A C 1
ATOM 746 O O . ILE A 1 95 ? 22.051 -12.585 25.488 1.00 80.25 95 ILE A O 1
ATOM 750 N N . ILE A 1 96 ? 22.635 -13.667 23.585 1.00 74.12 96 ILE A N 1
ATOM 751 C CA . ILE A 1 96 ? 24.001 -14.015 23.995 1.00 74.12 96 ILE A CA 1
ATOM 752 C C . ILE A 1 96 ? 24.984 -13.173 23.174 1.00 74.12 96 ILE A C 1
ATOM 754 O O . ILE A 1 96 ? 25.340 -13.498 22.044 1.00 74.12 96 ILE A O 1
ATOM 758 N N . SER A 1 97 ? 25.439 -12.054 23.741 1.00 70.31 97 SER A N 1
ATOM 759 C CA . SER A 1 97 ? 26.399 -11.145 23.096 1.00 70.31 97 SER A CA 1
ATOM 760 C C . SER A 1 97 ? 27.640 -10.957 23.969 1.00 70.31 97 SER A C 1
ATOM 762 O O . SER A 1 97 ? 27.743 -10.015 24.757 1.00 70.31 97 SER A O 1
ATOM 764 N N . GLY A 1 98 ? 28.613 -11.864 23.833 1.00 69.38 98 GLY A N 1
ATOM 765 C CA . GLY A 1 98 ? 29.849 -11.829 24.622 1.00 69.38 98 GLY A CA 1
ATOM 766 C C . GLY A 1 98 ? 29.569 -12.038 26.121 1.00 69.38 98 GLY A C 1
ATOM 767 O O . GLY A 1 98 ? 29.006 -13.070 26.469 1.00 69.38 98 GLY A O 1
ATOM 768 N N . PRO A 1 99 ? 29.947 -11.112 27.026 1.00 65.94 99 PRO A N 1
ATOM 769 C CA . PRO A 1 99 ? 29.659 -11.229 28.461 1.00 65.94 99 PRO A CA 1
ATOM 770 C C . PRO A 1 99 ? 28.227 -10.810 28.844 1.00 65.94 99 PRO A C 1
ATOM 772 O O . PRO A 1 99 ? 27.872 -10.875 30.020 1.00 65.94 99 PRO A O 1
ATOM 775 N N . ILE A 1 100 ? 27.428 -10.317 27.892 1.00 66.19 100 ILE A N 1
ATOM 776 C CA . ILE A 1 100 ? 26.075 -9.820 28.145 1.00 66.19 100 ILE A CA 1
ATOM 777 C C . ILE A 1 100 ? 25.076 -10.943 27.867 1.00 66.19 100 ILE A C 1
ATOM 779 O O . ILE A 1 100 ? 24.977 -11.420 26.736 1.00 66.19 100 ILE A O 1
ATOM 783 N N . PHE A 1 101 ? 24.318 -11.300 28.904 1.00 78.12 101 PHE A N 1
ATOM 784 C CA . PHE A 1 101 ? 23.151 -12.171 28.829 1.00 78.12 101 PHE A CA 1
ATOM 785 C C . PHE A 1 101 ? 21.915 -11.325 29.116 1.00 78.12 101 PHE A C 1
ATOM 787 O O . PHE A 1 101 ? 21.824 -10.721 30.186 1.00 78.12 101 PHE A O 1
ATOM 794 N N . GLN A 1 102 ? 20.983 -11.255 28.167 1.00 84.00 102 GLN A N 1
ATOM 795 C CA . GLN A 1 102 ? 19.712 -10.564 28.370 1.00 84.00 102 GLN A CA 1
ATOM 796 C C . GLN A 1 102 ? 18.548 -11.511 28.104 1.00 84.00 102 GLN A C 1
ATOM 798 O O . GLN A 1 102 ? 18.475 -12.123 27.041 1.00 84.00 102 GLN A O 1
ATOM 803 N N . TYR A 1 10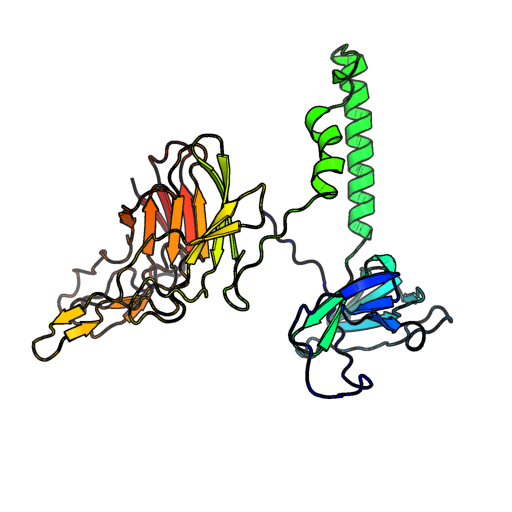3 ? 17.618 -11.566 29.055 1.00 85.88 103 TYR A N 1
ATOM 804 C CA . TYR A 1 103 ? 16.396 -12.354 28.964 1.00 85.88 103 TYR A CA 1
ATOM 805 C C . TYR A 1 103 ? 15.232 -11.408 28.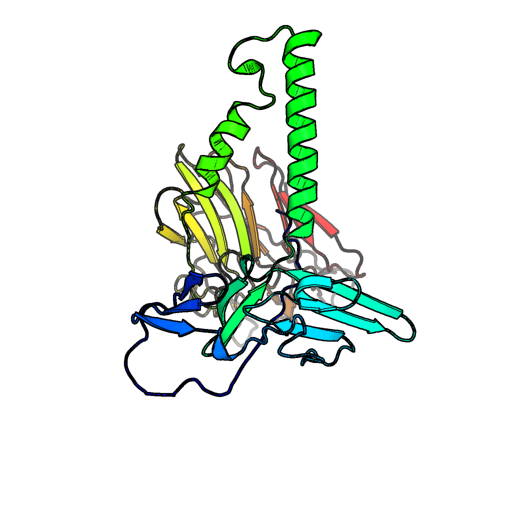714 1.00 85.88 103 TYR A C 1
ATOM 807 O O . TYR A 1 103 ? 15.014 -10.463 29.473 1.00 85.88 103 TYR A O 1
ATOM 815 N N . ILE A 1 104 ? 14.515 -11.608 27.611 1.00 84.25 104 ILE A N 1
ATOM 816 C CA . ILE A 1 104 ? 13.451 -10.697 27.201 1.00 84.25 104 ILE A CA 1
ATOM 817 C C . ILE A 1 104 ? 12.142 -11.468 27.042 1.00 84.25 104 ILE A C 1
ATOM 819 O O . ILE A 1 104 ? 12.057 -12.340 26.172 1.00 84.25 104 ILE A O 1
ATOM 823 N N . PRO A 1 105 ? 11.109 -11.151 27.843 1.00 84.81 105 PRO A N 1
ATOM 824 C CA . PRO A 1 105 ? 9.807 -11.788 27.721 1.00 84.81 105 PRO A CA 1
ATOM 825 C C . PRO A 1 105 ? 9.187 -11.437 26.364 1.00 84.81 105 PRO A C 1
ATOM 827 O O . PRO A 1 105 ? 9.125 -10.268 25.986 1.00 84.81 105 PRO A O 1
ATOM 830 N N . ILE A 1 106 ? 8.750 -12.452 25.613 1.00 83.19 106 ILE A N 1
ATOM 831 C CA . ILE A 1 106 ? 8.124 -12.242 24.297 1.00 83.19 106 ILE A CA 1
ATOM 832 C C . ILE A 1 106 ? 6.604 -12.317 24.383 1.00 83.19 106 ILE A C 1
ATOM 834 O O . ILE A 1 106 ? 5.935 -11.619 23.637 1.00 83.19 106 ILE A O 1
ATOM 838 N N . GLY A 1 107 ? 6.039 -13.140 25.265 1.00 83.62 107 GLY A N 1
ATOM 839 C CA . GLY A 1 107 ? 4.589 -13.255 25.392 1.00 83.62 107 GLY A CA 1
ATOM 840 C C . GLY A 1 107 ? 4.145 -14.362 26.338 1.00 83.62 107 GLY A C 1
ATOM 841 O O . GLY A 1 107 ? 4.945 -15.201 26.761 1.00 83.62 107 GLY A O 1
ATOM 842 N N . THR A 1 108 ? 2.858 -14.352 26.671 1.00 89.12 108 THR A N 1
ATOM 843 C CA . THR A 1 108 ? 2.185 -15.366 27.492 1.00 89.12 108 THR A CA 1
ATOM 844 C C . THR A 1 108 ? 1.424 -16.346 26.604 1.00 89.12 108 THR A C 1
ATOM 846 O O . THR A 1 108 ? 1.295 -16.150 25.398 1.00 89.12 108 THR A O 1
ATOM 849 N N . GLN A 1 109 ? 0.887 -17.413 27.187 1.00 87.88 109 GLN A N 1
ATOM 850 C CA . GLN A 1 109 ? 0.096 -18.405 26.458 1.00 87.88 109 GLN A CA 1
ATOM 851 C C . GLN A 1 109 ? -1.117 -17.729 25.789 1.00 87.88 109 GLN A C 1
ATOM 853 O O . GLN A 1 109 ? -1.462 -18.024 24.644 1.00 87.88 109 GLN A O 1
ATOM 858 N N . ASP A 1 110 ? -1.720 -16.747 26.461 1.00 85.62 110 ASP A N 1
ATOM 859 C CA . ASP A 1 110 ? -2.876 -16.016 25.945 1.00 85.62 110 ASP A CA 1
ATOM 860 C C . ASP A 1 110 ? -2.558 -15.155 24.721 1.00 85.62 110 ASP A C 1
ATOM 862 O O . ASP A 1 110 ? -3.446 -14.957 23.888 1.00 85.62 110 ASP A O 1
ATOM 866 N N . SER A 1 111 ? -1.309 -14.707 24.550 1.00 83.25 111 SER A N 1
ATOM 867 C CA . SER A 1 111 ? -0.897 -13.931 23.375 1.00 83.25 111 SER A CA 1
ATOM 868 C C . SER A 1 111 ? -0.542 -14.782 22.151 1.00 83.25 111 SER A C 1
ATOM 870 O O . SER A 1 111 ? -0.132 -14.229 21.134 1.00 83.25 111 SER A O 1
ATOM 872 N N . ALA A 1 112 ? -0.740 -16.106 22.212 1.00 82.75 112 ALA A N 1
ATOM 873 C CA . ALA A 1 112 ? -0.524 -17.001 21.079 1.00 82.75 112 ALA A CA 1
ATOM 874 C C . ALA A 1 112 ? -1.492 -16.712 19.914 1.00 82.75 112 ALA A C 1
ATOM 876 O O . ALA A 1 112 ? -2.715 -16.741 20.088 1.00 82.75 112 ALA A O 1
ATOM 877 N N . GLU A 1 113 ? -0.961 -16.520 18.713 1.00 82.75 113 GLU A N 1
ATOM 878 C CA . GLU A 1 113 ? -1.710 -16.417 17.461 1.00 82.75 113 GLU A CA 1
ATOM 879 C C . GLU A 1 113 ? -1.301 -17.534 16.503 1.00 82.75 113 GLU A C 1
ATOM 881 O O . GLU A 1 113 ? -0.118 -17.757 16.254 1.00 82.75 113 GLU A O 1
ATOM 886 N N . PHE A 1 114 ? -2.293 -18.232 15.951 1.00 78.25 114 PHE A N 1
ATOM 887 C CA . PHE A 1 114 ? -2.097 -19.382 15.075 1.00 78.25 114 PHE A CA 1
ATOM 888 C C . PHE A 1 114 ? -2.295 -18.969 13.619 1.00 78.25 114 PHE A C 1
ATOM 890 O O . PHE A 1 114 ? -3.299 -18.351 13.270 1.00 78.25 114 PHE A O 1
ATOM 897 N N . SER A 1 115 ? -1.347 -19.324 12.761 1.00 77.31 115 SER A N 1
ATOM 898 C CA . SER A 1 115 ? -1.396 -19.036 11.328 1.00 77.31 115 SER A CA 1
ATOM 899 C C . SER A 1 115 ? -0.686 -20.129 10.531 1.00 77.31 115 SER A C 1
ATOM 901 O O . SER A 1 115 ? -0.034 -21.002 11.101 1.00 77.31 115 SER A O 1
ATOM 903 N N . TYR A 1 116 ? -0.824 -20.094 9.208 1.00 69.06 116 TYR A N 1
ATOM 904 C CA . TYR A 1 116 ? -0.061 -20.951 8.306 1.00 69.06 116 TYR A CA 1
ATOM 905 C C . TYR A 1 116 ? 1.011 -20.138 7.571 1.00 69.06 116 TYR A C 1
ATOM 907 O O . TYR A 1 116 ? 0.693 -19.123 6.951 1.00 69.06 116 TYR A O 1
ATOM 915 N N . ASP A 1 117 ? 2.252 -20.630 7.580 1.00 63.84 117 ASP A N 1
ATOM 916 C CA . ASP A 1 117 ? 3.327 -20.222 6.664 1.00 63.84 117 ASP A CA 1
ATOM 917 C C . ASP A 1 117 ? 3.481 -21.313 5.595 1.00 63.84 117 ASP A C 1
ATOM 919 O O . ASP A 1 117 ? 4.122 -22.347 5.806 1.00 63.84 117 ASP A O 1
ATOM 923 N N . GLY A 1 118 ? 2.791 -21.148 4.464 1.00 71.31 118 GLY A N 1
ATOM 924 C CA . GLY A 1 118 ? 2.691 -22.190 3.439 1.00 71.31 118 GLY A CA 1
ATOM 925 C C . GLY A 1 118 ? 1.944 -23.426 3.953 1.00 71.31 118 GLY A C 1
ATOM 926 O O . GLY A 1 118 ? 0.724 -23.385 4.124 1.00 71.31 118 GLY A O 1
ATOM 927 N N . ASP A 1 119 ? 2.669 -24.524 4.178 1.00 67.44 119 ASP A N 1
ATOM 928 C CA . ASP A 1 119 ? 2.149 -25.792 4.721 1.00 67.44 119 ASP A CA 1
ATOM 929 C C . ASP A 1 119 ? 2.549 -26.036 6.186 1.00 67.44 119 ASP A C 1
ATOM 931 O O . ASP A 1 119 ? 2.230 -27.082 6.746 1.00 67.44 119 ASP A O 1
ATOM 935 N N . GLN A 1 120 ? 3.236 -25.084 6.823 1.00 61.69 120 GLN A N 1
ATOM 936 C CA . GLN A 1 120 ? 3.672 -25.205 8.211 1.00 61.69 120 GLN A CA 1
ATOM 937 C C . GLN A 1 120 ? 2.754 -24.415 9.140 1.00 61.69 120 GLN A C 1
ATOM 939 O O . GLN A 1 120 ? 2.393 -23.272 8.853 1.00 61.69 120 GLN A O 1
ATOM 944 N N . LEU A 1 121 ? 2.395 -25.027 10.270 1.00 70.31 121 LEU A N 1
ATOM 945 C CA . LEU A 1 121 ? 1.750 -24.320 11.368 1.00 70.31 121 LEU A CA 1
ATOM 946 C C . LEU A 1 121 ? 2.756 -23.343 11.982 1.00 70.31 121 LEU A C 1
ATOM 948 O O . LEU A 1 121 ? 3.862 -23.732 12.354 1.00 70.31 121 LEU A O 1
ATOM 952 N N . GLN A 1 122 ? 2.343 -22.090 12.113 1.00 76.31 122 GLN A N 1
ATOM 953 C CA . GLN A 1 122 ? 3.101 -21.028 12.748 1.00 76.31 122 GLN A CA 1
ATOM 954 C C . GLN A 1 122 ? 2.331 -20.517 13.966 1.00 76.31 122 GLN A C 1
ATOM 956 O O . GLN A 1 122 ? 1.140 -20.211 13.880 1.00 76.31 122 GLN A O 1
ATOM 961 N N . ILE A 1 123 ? 3.037 -20.375 15.087 1.00 78.88 123 ILE A N 1
ATOM 962 C CA . ILE A 1 123 ? 2.513 -19.763 16.310 1.00 78.88 123 ILE A CA 1
ATOM 963 C C . ILE A 1 123 ? 3.335 -18.509 16.594 1.00 78.88 123 ILE A C 1
ATOM 965 O O . ILE A 1 123 ? 4.557 -18.589 16.705 1.00 78.88 123 ILE A O 1
ATOM 969 N N . ALA A 1 124 ? 2.669 -17.363 16.682 1.00 81.12 124 ALA A N 1
ATOM 970 C CA . ALA A 1 124 ? 3.263 -16.083 17.041 1.00 81.12 124 ALA A CA 1
ATOM 971 C C . ALA A 1 124 ? 2.879 -15.707 18.477 1.00 81.12 124 ALA A C 1
ATOM 973 O O . ALA A 1 124 ? 1.768 -15.987 18.910 1.00 81.12 124 ALA A O 1
ATOM 974 N N . TYR A 1 125 ? 3.787 -15.056 19.199 1.00 81.62 125 TYR A N 1
ATOM 975 C CA . TYR A 1 125 ? 3.551 -14.537 20.547 1.00 81.62 125 TYR A CA 1
ATOM 976 C C . TYR A 1 125 ? 3.871 -13.046 20.569 1.00 81.62 125 TYR A C 1
ATOM 978 O O . TYR A 1 125 ? 4.827 -12.616 19.920 1.00 81.62 125 TYR A O 1
ATOM 986 N N . SER A 1 126 ? 3.085 -12.270 21.313 1.00 75.88 126 SER A N 1
ATOM 987 C CA . SER A 1 126 ? 3.285 -10.825 21.458 1.00 75.88 126 SER A CA 1
ATOM 988 C C . SER A 1 126 ? 3.436 -10.401 22.914 1.00 75.88 126 SER A C 1
ATOM 990 O O . SER A 1 126 ? 2.772 -10.951 23.801 1.00 75.88 126 SER A O 1
ATOM 992 N N . ASP A 1 127 ? 4.271 -9.386 23.134 1.00 69.62 127 ASP A N 1
ATOM 993 C CA . ASP A 1 127 ? 4.629 -8.893 24.461 1.00 69.62 127 ASP A CA 1
ATOM 994 C C . ASP A 1 127 ? 3.442 -8.161 25.097 1.00 69.62 127 ASP A C 1
ATOM 996 O O . ASP A 1 127 ? 2.957 -7.151 24.578 1.00 69.62 127 ASP A O 1
ATOM 1000 N N . THR A 1 128 ? 2.966 -8.681 26.228 1.00 58.06 128 THR A N 1
ATOM 1001 C CA . THR A 1 128 ? 1.842 -8.122 26.984 1.00 58.06 128 THR A CA 1
ATOM 1002 C C . THR A 1 128 ? 2.275 -7.074 28.013 1.00 58.06 128 THR A C 1
ATOM 1004 O O . THR A 1 128 ? 1.417 -6.359 28.525 1.00 58.06 128 THR A O 1
ATOM 1007 N N . GLN A 1 129 ? 3.573 -6.903 28.296 1.00 56.16 129 GLN A N 1
ATOM 1008 C CA . GLN A 1 129 ? 4.036 -5.972 29.337 1.00 56.16 129 GLN A CA 1
ATOM 1009 C C . GLN A 1 129 ? 3.828 -4.499 28.951 1.00 56.16 129 GLN A C 1
ATOM 1011 O O . GLN A 1 129 ? 3.495 -3.665 29.793 1.00 56.16 129 GLN A O 1
ATOM 1016 N N . ASN A 1 130 ? 3.923 -4.170 27.659 1.00 52.91 130 ASN A N 1
ATOM 1017 C CA . ASN A 1 130 ? 3.655 -2.809 27.171 1.00 52.91 130 ASN A CA 1
ATOM 1018 C C . ASN A 1 130 ? 2.166 -2.427 27.255 1.00 52.91 130 ASN A C 1
ATOM 1020 O O . ASN A 1 130 ? 1.831 -1.243 27.346 1.00 52.91 130 ASN A O 1
ATOM 1024 N N . ALA A 1 131 ? 1.265 -3.415 27.240 1.00 51.50 131 ALA A N 1
ATOM 1025 C CA . ALA A 1 131 ? -0.167 -3.167 27.362 1.00 51.50 131 ALA A CA 1
ATOM 1026 C C . ALA A 1 131 ? -0.525 -2.657 28.767 1.00 51.50 131 ALA A C 1
ATOM 1028 O O . ALA A 1 131 ? -1.326 -1.732 28.889 1.00 51.50 131 ALA A O 1
ATOM 1029 N N . GLU A 1 132 ? 0.116 -3.172 29.821 1.00 55.06 132 GLU A N 1
ATOM 1030 C CA . GLU A 1 132 ? -0.155 -2.736 31.199 1.00 55.06 132 GLU A CA 1
ATOM 1031 C C . GLU A 1 132 ? 0.296 -1.292 31.473 1.00 55.06 132 GLU A C 1
ATOM 1033 O O . GLU A 1 132 ? -0.419 -0.527 32.131 1.00 55.06 132 GLU A O 1
ATOM 1038 N N . GLN A 1 133 ? 1.430 -0.865 30.905 1.00 58.94 133 GLN A N 1
ATOM 1039 C CA . GLN A 1 133 ? 1.859 0.539 30.973 1.00 58.94 133 GLN A CA 1
ATOM 1040 C C . GLN A 1 133 ? 0.890 1.467 30.234 1.00 58.94 133 GLN A C 1
ATOM 1042 O O . GLN A 1 133 ? 0.541 2.534 30.743 1.00 58.94 133 GLN A O 1
ATOM 1047 N N . PHE A 1 134 ? 0.417 1.060 29.054 1.00 59.03 134 PHE A N 1
ATOM 1048 C CA . PHE A 1 134 ? -0.536 1.850 28.278 1.00 59.03 134 PHE A CA 1
ATOM 1049 C C . PHE A 1 134 ? -1.879 2.002 29.004 1.00 59.03 134 PHE A C 1
ATOM 1051 O O . PHE A 1 134 ? -2.423 3.104 29.070 1.00 59.03 134 PHE A O 1
ATOM 1058 N N . VAL A 1 135 ? -2.386 0.921 29.609 1.00 70.12 135 VAL A N 1
ATOM 1059 C CA . VAL A 1 135 ? -3.613 0.944 30.422 1.00 70.12 135 VAL A CA 1
ATOM 1060 C C . VAL A 1 135 ? -3.444 1.863 31.633 1.00 70.12 135 VAL A C 1
ATOM 1062 O O . VAL A 1 135 ? -4.325 2.676 31.912 1.00 70.12 135 VAL A O 1
ATOM 1065 N N . SER A 1 136 ? -2.290 1.812 32.300 1.00 78.12 136 SER A N 1
ATOM 1066 C CA . SER A 1 136 ? -1.988 2.666 33.455 1.00 78.12 136 SER A CA 1
ATOM 1067 C C . SER A 1 136 ? -1.950 4.157 33.091 1.00 78.12 136 SER A C 1
ATOM 1069 O O . SER A 1 136 ? -2.566 4.985 33.767 1.00 78.12 136 SER A O 1
ATOM 1071 N N . LEU A 1 137 ? -1.287 4.514 31.985 1.00 82.38 137 LEU A N 1
ATOM 1072 C CA . LEU A 1 137 ? -1.230 5.895 31.488 1.00 82.38 137 LEU A CA 1
ATOM 1073 C C . LEU A 1 137 ? -2.600 6.400 31.024 1.00 82.38 137 LEU A C 1
ATOM 1075 O O . LEU A 1 137 ? -2.944 7.562 31.249 1.00 82.38 137 LEU A O 1
ATOM 1079 N N . LEU A 1 138 ? -3.400 5.529 30.409 1.00 82.81 138 LEU A N 1
ATOM 1080 C CA . LEU A 1 138 ? -4.753 5.850 29.979 1.00 82.81 138 LEU A CA 1
ATOM 1081 C C . LEU A 1 138 ? -5.676 6.141 31.169 1.00 82.81 138 LEU A C 1
ATOM 1083 O O . LEU A 1 138 ? -6.405 7.134 31.155 1.00 82.81 138 LEU A O 1
ATOM 1087 N N . PHE A 1 139 ? -5.619 5.315 32.215 1.00 86.62 139 PHE A N 1
ATOM 1088 C CA . PHE A 1 139 ? -6.370 5.555 33.447 1.00 86.62 139 PHE A CA 1
ATOM 1089 C C . PHE A 1 139 ? -5.993 6.894 34.079 1.00 86.62 139 PHE A C 1
ATOM 1091 O O . PHE A 1 139 ? -6.877 7.682 34.420 1.00 86.62 139 PHE A O 1
ATOM 1098 N N . LEU A 1 140 ? -4.694 7.190 34.169 1.00 91.56 140 LEU A N 1
ATOM 1099 C CA . LEU A 1 140 ? -4.209 8.464 34.692 1.00 91.56 140 LEU A CA 1
ATOM 1100 C C . LEU A 1 140 ? -4.723 9.651 33.862 1.00 91.56 140 LEU A C 1
ATOM 1102 O O . LEU A 1 140 ? -5.210 10.633 34.423 1.00 91.56 140 LEU A O 1
ATOM 1106 N N . TYR A 1 141 ? -4.678 9.545 32.532 1.00 91.62 141 TYR A N 1
ATOM 1107 C CA . TYR A 1 141 ? -5.207 10.558 31.621 1.00 91.62 141 TYR A CA 1
ATOM 1108 C C . TYR A 1 141 ? -6.709 10.804 31.823 1.00 91.62 141 TYR A C 1
ATOM 1110 O O . TYR A 1 141 ? -7.132 11.958 31.918 1.00 91.62 141 TYR A O 1
ATOM 1118 N N . ILE A 1 142 ? -7.518 9.742 31.920 1.00 91.38 142 ILE A N 1
ATOM 1119 C CA . ILE A 1 142 ? -8.969 9.863 32.114 1.00 91.38 142 ILE A CA 1
ATOM 1120 C C . ILE A 1 142 ? -9.273 10.487 33.480 1.00 91.38 142 ILE A C 1
ATOM 1122 O O . ILE A 1 142 ? -10.087 11.405 33.551 1.00 91.38 142 ILE A O 1
ATOM 1126 N N . LEU A 1 143 ? -8.596 10.052 34.548 1.00 93.69 143 LEU A N 1
ATOM 1127 C CA . LEU A 1 143 ? -8.796 10.584 35.899 1.00 93.69 143 LEU A CA 1
ATOM 1128 C C . LEU A 1 143 ? -8.447 12.072 35.984 1.00 93.69 143 LEU A C 1
ATOM 1130 O O . LEU A 1 143 ? -9.271 12.874 36.424 1.00 93.69 143 LEU A O 1
ATOM 1134 N N . ILE A 1 144 ? -7.259 12.459 35.512 1.00 94.88 144 ILE A N 1
ATOM 1135 C CA . ILE A 1 144 ? -6.836 13.864 35.500 1.00 94.88 144 ILE A CA 1
ATOM 1136 C C . ILE A 1 144 ? -7.772 14.689 34.611 1.00 94.88 144 ILE A C 1
ATOM 1138 O O . ILE A 1 144 ? -8.199 15.774 35.005 1.00 94.88 144 ILE A O 1
ATOM 1142 N N . GLY A 1 145 ? -8.137 14.179 33.434 1.00 91.81 145 GLY A N 1
ATOM 1143 C CA . GLY A 1 145 ? -9.039 14.869 32.520 1.00 91.81 145 GLY A CA 1
ATOM 1144 C C . GLY A 1 145 ? -10.434 15.089 33.109 1.00 91.81 145 GLY A C 1
ATOM 1145 O O . GLY A 1 145 ? -10.958 16.192 32.989 1.00 91.81 145 GLY A O 1
ATOM 1146 N N . ILE A 1 146 ? -11.003 14.104 33.812 1.00 93.69 146 ILE A N 1
ATOM 1147 C CA . ILE A 1 146 ? -12.281 14.249 34.530 1.00 93.69 146 ILE A CA 1
ATOM 1148 C C . ILE A 1 146 ? -12.176 15.337 35.602 1.00 93.69 146 ILE A C 1
ATOM 1150 O O . ILE A 1 146 ? -13.036 16.217 35.665 1.00 93.69 146 ILE A O 1
ATOM 1154 N N . LEU A 1 147 ? -11.109 15.327 36.410 1.00 94.06 147 LEU A N 1
ATOM 1155 C CA . LEU A 1 147 ? -10.886 16.350 37.436 1.00 94.06 147 LEU A CA 1
ATOM 1156 C C . LEU A 1 147 ? -10.799 17.753 36.817 1.00 94.06 147 LEU A C 1
ATOM 1158 O O . LEU A 1 147 ? -11.434 18.683 37.308 1.00 94.06 147 LEU A O 1
ATOM 1162 N N . VAL A 1 148 ? -10.079 17.911 35.705 1.00 93.38 148 VAL A N 1
ATOM 1163 C CA . VAL A 1 148 ? -9.993 19.187 34.977 1.00 93.38 148 VAL A CA 1
ATOM 1164 C C . VAL A 1 148 ? -11.362 19.617 34.439 1.00 93.38 148 VAL A C 1
ATOM 1166 O O . VAL A 1 148 ? -11.743 20.780 34.593 1.00 93.38 148 VAL A O 1
ATOM 1169 N N . GLN A 1 149 ? -12.125 18.701 33.837 1.00 90.25 149 GLN A N 1
ATOM 1170 C CA . GLN A 1 149 ? -13.442 19.016 33.278 1.00 90.25 149 GLN A CA 1
ATOM 1171 C C . GLN A 1 149 ? -14.439 19.434 34.374 1.00 90.25 149 GLN A C 1
ATOM 1173 O O . GLN A 1 149 ? -15.169 20.404 34.178 1.00 90.25 149 GLN A O 1
ATOM 1178 N N . ILE A 1 150 ? -14.422 18.781 35.543 1.00 90.38 150 ILE A N 1
ATOM 1179 C CA . ILE A 1 150 ? -15.305 19.100 36.678 1.00 90.38 150 ILE A CA 1
ATOM 1180 C C . ILE A 1 150 ? -14.866 20.384 37.391 1.00 90.38 150 ILE A C 1
ATOM 1182 O O . ILE A 1 150 ? -15.666 21.303 37.559 1.00 90.38 150 ILE A O 1
ATOM 1186 N N . PHE A 1 151 ? -13.607 20.466 37.830 1.00 91.44 151 PHE A N 1
ATOM 1187 C CA . PHE A 1 151 ? -13.172 21.510 38.765 1.00 91.44 151 PHE A CA 1
ATOM 1188 C C . PHE A 1 151 ? -12.711 22.796 38.079 1.00 91.44 151 PHE A C 1
ATOM 1190 O O . PHE A 1 151 ? -12.948 23.881 38.607 1.00 91.44 151 PHE A O 1
ATOM 1197 N N . ILE A 1 152 ? -12.078 22.698 36.906 1.00 90.25 152 ILE A N 1
ATOM 1198 C CA . ILE A 1 152 ? -11.573 23.874 36.181 1.00 90.25 152 ILE A CA 1
ATOM 1199 C C . ILE A 1 152 ? -12.621 24.373 35.190 1.00 90.25 152 ILE A C 1
ATOM 1201 O O . ILE A 1 152 ? -12.922 25.564 35.151 1.00 90.25 152 ILE A O 1
ATOM 1205 N N . ARG A 1 153 ? -13.191 23.467 34.388 1.00 86.12 153 ARG A N 1
ATOM 1206 C CA . ARG A 1 153 ? -14.108 23.833 33.297 1.00 86.12 153 ARG A CA 1
ATOM 1207 C C . ARG A 1 153 ? -15.588 23.794 33.676 1.00 86.12 153 ARG A C 1
ATOM 1209 O O . ARG A 1 153 ? -16.398 24.296 32.905 1.00 86.12 153 ARG A O 1
ATOM 1216 N N . LYS A 1 154 ? -15.933 23.280 34.865 1.00 89.62 154 LYS A N 1
ATOM 1217 C CA . LYS A 1 154 ? -17.311 23.202 35.392 1.00 89.62 154 LYS A CA 1
ATOM 1218 C C . LYS A 1 154 ? -18.292 22.523 34.425 1.00 89.62 154 LYS A C 1
ATOM 1220 O O . LYS A 1 154 ? -19.469 22.872 34.369 1.00 89.62 154 LYS A O 1
ATOM 1225 N N . GLU A 1 155 ? -17.796 21.562 33.652 1.00 84.62 155 GLU A N 1
ATOM 1226 C CA . GLU A 1 155 ? -18.586 20.786 32.700 1.00 84.62 155 GLU A CA 1
ATOM 1227 C C . GLU A 1 155 ? -19.454 19.753 33.434 1.00 84.62 155 GLU A C 1
ATOM 1229 O O . GLU A 1 155 ? -19.085 19.239 34.491 1.00 84.62 155 GLU A O 1
ATOM 1234 N N . SER A 1 156 ? -20.611 19.419 32.860 1.00 86.69 156 SER A N 1
ATOM 1235 C CA . SER A 1 156 ? -21.536 18.416 33.403 1.00 86.69 156 SER A CA 1
ATOM 1236 C C . SER A 1 156 ? -22.029 17.456 32.314 1.00 86.69 156 SER A C 1
ATOM 1238 O O . SER A 1 156 ? -21.904 17.711 31.113 1.00 86.69 156 SER A O 1
ATOM 1240 N N . GLY A 1 157 ? -22.550 16.295 32.722 1.00 85.75 157 GLY A N 1
ATOM 1241 C CA . GLY A 1 157 ? -23.003 15.256 31.794 1.00 85.75 157 GLY A CA 1
ATOM 1242 C C . GLY A 1 157 ? -21.859 14.631 30.985 1.00 85.75 157 GLY A C 1
ATOM 1243 O O . GLY A 1 157 ? -20.775 14.379 31.504 1.00 85.75 157 GLY A O 1
ATOM 1244 N N . LYS A 1 158 ? -22.088 14.369 29.692 1.00 81.94 158 LYS A N 1
ATOM 1245 C CA . LYS A 1 158 ? -21.148 13.631 28.818 1.00 81.94 158 LYS A CA 1
ATOM 1246 C C . LYS A 1 158 ? -19.799 14.334 28.610 1.00 81.94 158 LYS A C 1
ATOM 1248 O O . LYS A 1 158 ? -18.809 13.675 28.314 1.00 81.94 158 LYS A O 1
ATOM 1253 N N . ARG A 1 159 ? -19.743 15.658 28.798 1.00 82.25 159 ARG A N 1
ATOM 1254 C CA . ARG A 1 159 ? -18.527 16.472 28.616 1.00 82.25 159 ARG A CA 1
ATOM 1255 C C . ARG A 1 159 ? -17.527 16.344 29.763 1.00 82.25 159 ARG A C 1
ATOM 1257 O O . ARG A 1 159 ? -16.399 16.801 29.625 1.00 82.25 159 ARG A O 1
ATOM 1264 N N . VAL A 1 160 ? -17.906 15.694 30.864 1.00 88.38 160 VAL A N 1
ATOM 1265 C CA . VAL A 1 160 ? -16.999 15.393 31.981 1.00 88.38 160 VAL A CA 1
ATOM 1266 C C . VAL A 1 160 ? -15.874 14.446 31.551 1.00 88.38 160 VAL A C 1
ATOM 1268 O O . VAL A 1 160 ? -14.755 14.559 32.042 1.00 88.38 160 VAL A O 1
ATOM 1271 N N . ILE A 1 161 ? -16.137 13.543 30.602 1.00 86.56 161 ILE A N 1
ATOM 1272 C CA . ILE A 1 161 ? -15.126 12.615 30.090 1.00 86.56 161 ILE A CA 1
ATOM 1273 C C . ILE A 1 161 ? -14.303 13.323 28.998 1.00 86.56 161 ILE A C 1
ATOM 1275 O O . ILE A 1 161 ? -14.875 13.789 28.005 1.00 86.56 161 ILE A O 1
ATOM 1279 N N . PRO A 1 162 ? -12.966 13.406 29.132 1.00 84.81 162 PRO A N 1
ATOM 1280 C CA . PRO A 1 162 ? -12.114 14.015 28.113 1.00 84.81 162 PRO A CA 1
ATOM 1281 C C . PRO A 1 162 ? -12.198 13.216 26.808 1.00 84.81 162 PRO A C 1
ATOM 1283 O O . PRO A 1 162 ? -12.063 11.999 26.835 1.00 84.81 162 PRO A O 1
ATOM 1286 N N . ASN A 1 163 ? -12.399 13.875 25.661 1.00 81.50 163 ASN A N 1
ATOM 1287 C CA . ASN A 1 163 ? -12.555 13.214 24.354 1.00 81.50 163 ASN A CA 1
ATOM 1288 C C . ASN A 1 163 ? -13.629 12.102 24.349 1.00 81.50 163 ASN A C 1
ATOM 1290 O O . ASN A 1 163 ? -13.442 11.057 23.730 1.00 81.50 163 ASN A O 1
ATOM 1294 N N . HIS A 1 164 ? -14.748 12.320 25.048 1.00 83.00 164 HIS A N 1
ATOM 1295 C CA . HIS A 1 164 ? -15.863 11.373 25.177 1.00 83.00 164 HIS A CA 1
ATOM 1296 C C . HIS A 1 164 ? -16.244 10.674 23.858 1.00 83.00 164 HIS A C 1
ATOM 1298 O O . HIS A 1 164 ? -16.351 9.450 23.819 1.00 83.00 164 HIS A O 1
ATOM 1304 N N . ASP A 1 165 ? -16.396 11.437 22.772 1.00 79.56 165 ASP A N 1
ATOM 1305 C CA . ASP A 1 165 ? -16.832 10.904 21.473 1.00 79.56 165 ASP A CA 1
ATOM 1306 C C . ASP A 1 165 ? -15.822 9.922 20.864 1.00 79.56 165 ASP A C 1
ATOM 1308 O O . ASP A 1 165 ? -16.207 8.975 20.184 1.00 79.56 165 ASP A O 1
ATOM 1312 N N . PHE A 1 166 ? -14.534 10.102 21.161 1.00 80.88 166 PHE A N 1
ATOM 1313 C CA . PHE A 1 166 ? -13.497 9.147 20.794 1.00 80.88 166 PHE A CA 1
ATOM 1314 C C . PHE A 1 166 ? -13.610 7.871 21.641 1.00 80.88 166 PHE A C 1
ATOM 1316 O O . PHE A 1 166 ? -13.763 6.785 21.085 1.00 80.88 166 PHE A O 1
ATOM 1323 N N . TRP A 1 167 ? -13.599 7.981 22.977 1.00 79.00 167 TRP A N 1
ATOM 1324 C CA . TRP A 1 167 ? -13.546 6.814 23.876 1.00 79.00 167 TRP A CA 1
ATOM 1325 C C . TRP A 1 167 ? -14.781 5.922 23.820 1.00 79.00 167 TRP A C 1
ATOM 1327 O O . TRP A 1 167 ? -14.654 4.705 23.920 1.00 79.00 167 TRP A O 1
ATOM 1337 N N . VAL A 1 168 ? -15.968 6.498 23.624 1.00 77.50 168 VAL A N 1
ATOM 1338 C CA . VAL A 1 168 ? -17.205 5.717 23.468 1.00 77.50 168 VAL A CA 1
ATOM 1339 C C . VAL A 1 168 ? -17.211 4.932 22.155 1.00 77.50 168 VAL A C 1
ATOM 1341 O O . VAL A 1 168 ? -17.806 3.858 22.080 1.00 77.50 168 VAL A O 1
ATOM 1344 N N . ALA A 1 169 ? -16.517 5.424 21.130 1.00 70.06 169 ALA A N 1
ATOM 1345 C CA . ALA A 1 169 ? -16.447 4.767 19.835 1.00 70.06 169 ALA A CA 1
ATOM 1346 C C . ALA A 1 169 ? -15.347 3.685 19.761 1.00 70.06 169 ALA A C 1
ATOM 1348 O O . ALA A 1 169 ? -15.477 2.744 18.979 1.00 70.06 169 ALA A O 1
ATOM 1349 N N . VAL A 1 170 ? -14.306 3.744 20.607 1.00 70.69 170 VAL A N 1
ATOM 1350 C CA . VAL A 1 170 ? -13.196 2.762 20.629 1.00 70.69 170 VAL A CA 1
ATOM 1351 C C . VAL A 1 170 ? -13.671 1.296 20.709 1.00 70.69 170 VAL A C 1
ATOM 1353 O O . VAL A 1 170 ? -13.240 0.505 19.869 1.00 70.69 170 VAL A O 1
ATOM 1356 N N . PRO A 1 171 ? -14.584 0.892 21.620 1.00 64.38 171 PRO A N 1
ATOM 1357 C CA . PRO A 1 171 ? -15.056 -0.495 21.679 1.00 64.38 171 PRO A CA 1
ATOM 1358 C C . PRO A 1 171 ? -15.797 -0.957 20.417 1.00 64.38 171 PRO A C 1
ATOM 1360 O O . PRO A 1 171 ? -15.782 -2.145 20.099 1.00 64.38 171 PRO A O 1
ATOM 1363 N N . VAL A 1 172 ? -16.447 -0.035 19.697 1.00 58.81 172 VAL A N 1
ATOM 1364 C CA . VAL A 1 172 ? -17.135 -0.323 18.427 1.00 58.81 172 VAL A CA 1
ATOM 1365 C C . VAL A 1 172 ? -16.117 -0.511 17.303 1.00 58.81 172 VAL A C 1
ATOM 1367 O O . VAL A 1 172 ? -16.247 -1.451 16.522 1.00 58.81 172 VAL A O 1
ATOM 1370 N N . TYR A 1 173 ? -15.064 0.311 17.270 1.00 56.03 173 TYR A N 1
ATOM 1371 C CA . TYR A 1 173 ? -13.995 0.204 16.273 1.00 56.03 173 TYR A CA 1
ATOM 1372 C C . TYR A 1 173 ? -13.187 -1.101 16.365 1.00 56.03 173 TYR A C 1
ATOM 1374 O O . TYR A 1 173 ? -12.597 -1.508 15.370 1.00 56.03 173 TYR A O 1
ATOM 1382 N N . ILE A 1 174 ? -13.168 -1.772 17.523 1.00 56.38 174 ILE A N 1
ATOM 1383 C CA . ILE A 1 174 ? -12.394 -3.011 17.730 1.00 56.38 174 ILE A CA 1
ATOM 1384 C C . ILE A 1 174 ? -13.221 -4.279 17.434 1.00 56.38 174 ILE A C 1
ATOM 1386 O O . ILE A 1 174 ? -12.652 -5.309 17.085 1.00 56.38 174 ILE A O 1
ATOM 1390 N N . LYS A 1 175 ? -14.558 -4.236 17.534 1.00 51.69 175 LYS A N 1
ATOM 1391 C CA . LYS A 1 175 ? -15.398 -5.447 17.420 1.00 51.69 175 LYS A CA 1
ATOM 1392 C C . LYS A 1 175 ? -15.717 -5.880 15.988 1.00 51.69 175 LYS A C 1
ATOM 1394 O O . LYS A 1 175 ? -15.895 -7.071 15.765 1.00 51.69 175 LYS A O 1
ATOM 1399 N N . ASN A 1 176 ? -15.773 -4.947 15.037 1.00 61.62 176 ASN A N 1
ATOM 1400 C CA . ASN A 1 176 ? -16.171 -5.227 13.656 1.00 61.62 176 ASN A CA 1
ATOM 1401 C C . ASN A 1 176 ? -15.133 -4.657 12.680 1.00 61.62 176 ASN A C 1
ATOM 1403 O O . ASN A 1 176 ? -15.250 -3.518 12.234 1.00 61.62 176 ASN A O 1
ATOM 1407 N N . ALA A 1 177 ? -14.109 -5.447 12.355 1.00 70.56 177 ALA A N 1
ATOM 1408 C CA . ALA A 1 177 ? -13.143 -5.103 11.317 1.00 70.56 177 ALA A CA 1
ATOM 1409 C C . ALA A 1 177 ? -13.575 -5.697 9.969 1.00 70.56 177 ALA A C 1
ATOM 1411 O O . ALA A 1 177 ? -13.858 -6.890 9.867 1.00 70.56 177 ALA A O 1
ATOM 1412 N N . ILE A 1 178 ? -13.585 -4.878 8.917 1.00 80.25 178 ILE A N 1
ATOM 1413 C CA . ILE A 1 178 ? -13.739 -5.367 7.544 1.00 80.25 178 ILE A CA 1
ATOM 1414 C C . ILE A 1 178 ? -12.352 -5.720 7.017 1.00 80.25 178 ILE A C 1
ATOM 1416 O O . ILE A 1 178 ? -11.498 -4.853 6.831 1.00 80.25 178 ILE A O 1
ATOM 1420 N N . ILE A 1 179 ? -12.127 -7.012 6.793 1.00 85.81 179 ILE A N 1
ATOM 1421 C CA . ILE A 1 179 ? -10.869 -7.529 6.258 1.00 85.81 179 ILE A CA 1
ATOM 1422 C C . ILE A 1 179 ? -10.940 -7.497 4.731 1.00 85.81 179 ILE A C 1
ATOM 1424 O O . ILE A 1 179 ? -11.742 -8.208 4.129 1.00 85.81 179 ILE A O 1
ATOM 1428 N N . GLN A 1 180 ? -10.079 -6.692 4.109 1.00 88.06 180 GLN A N 1
ATOM 1429 C CA . GLN A 1 180 ? -9.862 -6.713 2.663 1.00 88.06 180 GLN A CA 1
ATOM 1430 C C . GLN A 1 180 ? -8.678 -7.629 2.350 1.00 88.06 180 GLN A C 1
ATOM 1432 O O . GLN A 1 180 ? -7.587 -7.442 2.893 1.00 88.06 180 GLN A O 1
ATOM 1437 N N . ARG A 1 181 ? -8.880 -8.613 1.471 1.00 89.75 181 ARG A N 1
ATOM 1438 C CA . ARG A 1 181 ? -7.833 -9.543 1.030 1.00 89.75 181 ARG A CA 1
ATOM 1439 C C . ARG A 1 181 ? -7.537 -9.307 -0.450 1.00 89.75 181 ARG A C 1
ATOM 1441 O O . ARG A 1 181 ? -8.452 -9.290 -1.267 1.00 89.75 181 ARG A O 1
ATOM 1448 N N . GLY A 1 182 ? -6.263 -9.122 -0.782 1.00 89.50 182 GLY A N 1
ATOM 1449 C CA . GLY A 1 182 ? -5.787 -9.122 -2.164 1.00 89.50 182 GLY A CA 1
ATOM 1450 C C . GLY A 1 182 ? -5.241 -10.486 -2.579 1.00 89.50 182 GLY A C 1
ATOM 1451 O O . GLY A 1 182 ? -5.227 -11.434 -1.795 1.00 89.50 182 GLY A O 1
ATOM 1452 N N . GLU A 1 183 ? -4.754 -10.571 -3.813 1.00 90.88 183 GLU A N 1
ATOM 1453 C CA . GLU A 1 183 ? -4.145 -11.788 -4.351 1.00 90.88 183 GLU A CA 1
ATOM 1454 C C . GLU A 1 183 ? -2.863 -12.168 -3.589 1.00 90.88 183 GLU A C 1
ATOM 1456 O O . GLU A 1 183 ? -2.066 -11.306 -3.200 1.00 90.88 183 GLU A O 1
ATOM 1461 N N . THR A 1 184 ? -2.635 -13.464 -3.376 1.00 91.88 184 THR A N 1
ATOM 1462 C CA . THR A 1 184 ? -1.445 -13.965 -2.681 1.00 91.88 184 THR A CA 1
ATOM 1463 C C . THR A 1 184 ? -0.167 -13.552 -3.410 1.00 91.88 184 THR A C 1
ATOM 1465 O O . THR A 1 184 ? -0.034 -13.725 -4.616 1.00 91.88 184 THR A O 1
ATOM 1468 N N . GLY A 1 185 ? 0.795 -12.998 -2.670 1.00 88.12 185 GLY A N 1
ATOM 1469 C CA . GLY A 1 185 ? 2.064 -12.539 -3.242 1.00 88.12 185 GLY A CA 1
ATOM 1470 C C . GLY A 1 185 ? 1.993 -11.203 -3.986 1.00 88.12 185 GLY A C 1
ATOM 1471 O O . GLY A 1 185 ? 3.031 -10.717 -4.409 1.00 88.12 185 GLY A O 1
ATOM 1472 N N . SER A 1 186 ? 0.823 -10.560 -4.090 1.00 91.50 186 SER A N 1
ATOM 1473 C CA . SER A 1 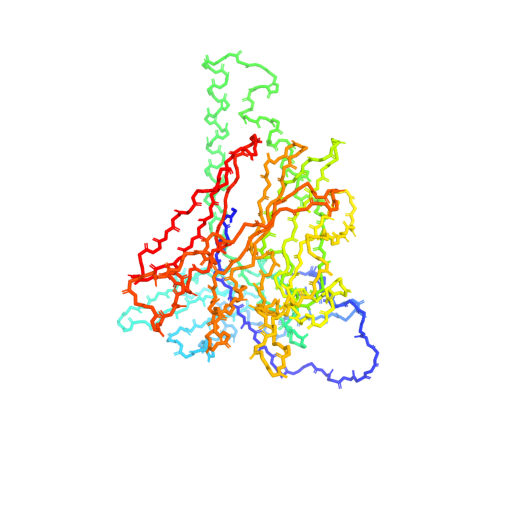186 ? 0.697 -9.219 -4.690 1.00 91.50 186 SER A CA 1
ATOM 1474 C C . SER A 1 186 ? 1.244 -8.085 -3.810 1.00 91.50 186 SER A C 1
ATOM 1476 O O . SER A 1 186 ? 1.319 -6.932 -4.241 1.00 91.50 186 SER A O 1
ATOM 1478 N N . MET A 1 187 ? 1.577 -8.395 -2.550 1.00 97.12 187 MET A N 1
ATOM 1479 C CA . MET A 1 187 ? 1.881 -7.421 -1.495 1.00 97.12 187 MET A CA 1
ATOM 1480 C C . MET A 1 187 ? 0.731 -6.427 -1.253 1.00 97.12 187 MET A C 1
ATOM 1482 O O . MET A 1 187 ? 0.960 -5.285 -0.863 1.00 97.12 187 MET A O 1
ATOM 1486 N N . PHE A 1 188 ? -0.517 -6.844 -1.482 1.00 97.38 188 PHE A N 1
ATOM 1487 C CA . PHE A 1 188 ? -1.695 -6.041 -1.163 1.00 97.38 188 PHE A CA 1
ATOM 1488 C C . PHE A 1 188 ? -1.669 -5.554 0.291 1.00 97.38 188 PHE A C 1
ATOM 1490 O O . PHE A 1 188 ? -1.485 -6.340 1.219 1.00 97.38 188 PHE A O 1
ATOM 1497 N N . GLY A 1 189 ? -1.850 -4.247 0.481 1.00 96.56 189 GLY A N 1
ATOM 1498 C CA . GLY A 1 189 ? -1.725 -3.605 1.790 1.00 96.56 189 GLY A CA 1
ATOM 1499 C C . GLY A 1 189 ? -0.334 -3.038 2.069 1.00 96.56 189 GLY A C 1
ATOM 1500 O O . GLY A 1 189 ? -0.096 -2.556 3.175 1.00 96.56 189 GLY A O 1
ATOM 1501 N N . PHE A 1 190 ? 0.585 -3.064 1.095 1.00 97.88 190 PHE A N 1
ATOM 1502 C CA . PHE A 1 190 ? 1.918 -2.473 1.244 1.00 97.88 190 PHE A CA 1
ATOM 1503 C C . PHE A 1 190 ? 1.853 -0.971 1.549 1.00 97.88 190 PHE A C 1
ATOM 1505 O O . PHE A 1 190 ? 2.588 -0.474 2.400 1.00 97.88 190 PHE A O 1
ATOM 1512 N N . SER A 1 191 ? 0.935 -0.262 0.891 1.00 97.50 191 SER A N 1
ATOM 1513 C CA . SER A 1 191 ? 0.601 1.128 1.192 1.00 97.50 191 SER A CA 1
ATOM 1514 C C . SER A 1 191 ? -0.913 1.298 1.285 1.00 97.50 191 SER A C 1
ATOM 1516 O O . SER A 1 191 ? -1.671 0.591 0.619 1.00 97.50 191 SER A O 1
ATOM 1518 N N . VAL A 1 192 ? -1.363 2.216 2.142 1.00 97.00 192 VAL A N 1
ATOM 1519 C CA . VAL A 1 192 ? -2.787 2.483 2.372 1.00 97.00 192 VAL A CA 1
ATOM 1520 C C . VAL A 1 192 ? -3.038 3.978 2.521 1.00 97.00 192 VAL A C 1
ATOM 1522 O O . VAL A 1 192 ? -2.264 4.681 3.173 1.00 97.00 192 VAL A O 1
ATOM 1525 N N . ALA A 1 193 ? -4.139 4.462 1.951 1.00 95.69 193 ALA A N 1
ATOM 1526 C CA . ALA A 1 193 ? -4.601 5.833 2.130 1.00 95.69 193 ALA A CA 1
ATOM 1527 C C . ALA A 1 193 ? -6.125 5.886 2.263 1.00 95.69 193 ALA A C 1
ATOM 1529 O O . ALA A 1 193 ? -6.853 5.183 1.563 1.00 95.69 193 ALA A O 1
ATOM 1530 N N . GLN A 1 194 ? -6.614 6.755 3.144 1.00 94.25 194 GLN A N 1
ATOM 1531 C CA . GLN A 1 194 ? -8.036 7.068 3.223 1.00 94.25 194 GLN A CA 1
ATOM 1532 C C . GLN A 1 194 ? -8.417 8.016 2.086 1.00 94.25 194 GLN A C 1
ATOM 1534 O O . GLN A 1 194 ? -7.699 8.975 1.797 1.00 94.25 194 GLN A O 1
ATOM 1539 N N . HIS A 1 195 ? -9.571 7.776 1.476 1.00 93.31 195 HIS A N 1
ATOM 1540 C CA . HIS A 1 195 ? -10.136 8.646 0.461 1.00 93.31 195 HIS A CA 1
ATOM 1541 C C . HIS A 1 195 ? -11.640 8.795 0.670 1.00 93.31 195 HIS A C 1
ATOM 1543 O O . HIS A 1 195 ? -12.318 7.854 1.077 1.00 93.31 195 HIS A O 1
ATOM 1549 N N . LEU A 1 196 ? -12.169 9.979 0.384 1.00 90.19 196 LEU A N 1
ATOM 1550 C CA . LEU A 1 196 ? -13.605 10.225 0.403 1.00 90.19 196 LEU A CA 1
ATOM 1551 C C . LEU A 1 196 ? -13.991 10.728 -0.979 1.00 90.19 196 LEU A C 1
ATOM 1553 O O . LEU A 1 196 ? -13.398 11.686 -1.459 1.00 90.19 196 LEU A O 1
ATOM 1557 N N . ASP A 1 197 ? -14.961 10.087 -1.613 1.00 88.12 197 ASP A N 1
ATOM 1558 C CA . ASP A 1 197 ? -15.430 10.453 -2.950 1.00 88.12 197 ASP A CA 1
ATOM 1559 C C . ASP A 1 197 ? -16.955 10.433 -2.940 1.00 88.12 197 ASP A C 1
ATOM 1561 O O . ASP A 1 197 ? -17.558 9.410 -2.612 1.00 88.12 197 ASP A O 1
ATOM 1565 N N . GLN A 1 198 ? -17.565 11.580 -3.230 1.00 85.38 198 GLN A N 1
ATOM 1566 C CA . GLN A 1 198 ? -19.012 11.804 -3.201 1.00 85.38 198 GLN A CA 1
ATOM 1567 C C . GLN A 1 198 ? -19.658 11.299 -1.897 1.00 85.38 198 GLN A C 1
ATOM 1569 O O . GLN A 1 198 ? -20.619 10.537 -1.917 1.00 85.38 198 GLN A O 1
ATOM 1574 N N . ASN A 1 199 ? -19.086 11.684 -0.747 1.00 83.38 199 ASN A N 1
ATOM 1575 C CA . ASN A 1 199 ? -19.486 11.245 0.602 1.00 83.38 199 ASN A CA 1
ATOM 1576 C C . ASN A 1 199 ? -19.397 9.734 0.869 1.00 83.38 199 ASN A C 1
ATOM 1578 O O . ASN A 1 199 ? -19.784 9.283 1.943 1.00 83.38 199 ASN A O 1
ATOM 1582 N N . THR A 1 200 ? -18.844 8.955 -0.055 1.00 87.88 200 THR A N 1
ATOM 1583 C CA . THR A 1 200 ? -18.591 7.531 0.153 1.00 87.88 200 THR A CA 1
ATOM 1584 C C . THR A 1 200 ? -17.141 7.342 0.582 1.00 87.88 200 THR A C 1
ATOM 1586 O O . THR A 1 200 ? -16.224 7.849 -0.074 1.00 87.88 200 THR A O 1
ATOM 1589 N N . GLY A 1 201 ? -16.929 6.640 1.695 1.00 90.19 201 GLY A N 1
ATOM 1590 C CA . GLY A 1 201 ? -15.604 6.313 2.214 1.00 90.19 201 GLY A CA 1
ATOM 1591 C C . GLY A 1 201 ? -14.942 5.203 1.406 1.00 90.19 201 GLY A C 1
ATOM 1592 O O . GLY A 1 201 ? -15.563 4.191 1.086 1.00 90.19 201 GLY A O 1
ATOM 1593 N N . TRP A 1 202 ? -13.667 5.383 1.081 1.00 93.56 202 TRP A N 1
ATOM 1594 C CA . TRP A 1 202 ? -12.871 4.393 0.369 1.00 93.56 202 TRP A CA 1
ATOM 1595 C C . TRP A 1 202 ? -11.497 4.251 1.000 1.00 93.56 202 TRP A C 1
ATOM 1597 O O . TRP A 1 202 ? -10.891 5.217 1.469 1.00 93.56 202 TRP A O 1
ATOM 1607 N N . MET A 1 203 ? -10.978 3.033 0.939 1.00 95.12 203 MET A N 1
ATOM 1608 C CA . MET A 1 203 ? -9.587 2.740 1.233 1.00 95.12 203 MET A CA 1
ATOM 1609 C C . MET A 1 203 ? -8.850 2.541 -0.088 1.00 95.12 203 MET A C 1
ATOM 1611 O O . MET A 1 203 ? -9.241 1.707 -0.905 1.00 95.12 203 MET A O 1
ATOM 1615 N N . LEU A 1 204 ? -7.807 3.329 -0.326 1.00 97.38 204 LEU A N 1
ATOM 1616 C CA . LEU A 1 204 ? -6.884 3.108 -1.431 1.00 97.38 204 LEU A CA 1
ATOM 1617 C C . LEU A 1 204 ? -5.780 2.185 -0.933 1.00 97.38 204 LEU A C 1
ATOM 1619 O O . LEU A 1 204 ? -5.170 2.474 0.096 1.00 97.38 204 LEU A O 1
ATOM 1623 N N . VAL A 1 205 ? -5.540 1.087 -1.639 1.00 98.44 205 VAL A N 1
ATOM 1624 C CA . VAL A 1 205 ? -4.615 0.040 -1.205 1.00 98.44 205 VAL A CA 1
ATOM 1625 C C . VAL A 1 205 ? -3.634 -0.275 -2.321 1.00 98.44 205 VAL A C 1
ATOM 1627 O O . VAL A 1 205 ? -4.032 -0.688 -3.408 1.00 98.44 205 VAL A O 1
ATOM 1630 N N . GLY A 1 206 ? -2.349 -0.075 -2.057 1.00 98.62 206 GLY A N 1
ATOM 1631 C CA . GLY A 1 206 ? -1.271 -0.442 -2.963 1.00 98.62 206 GLY A CA 1
ATOM 1632 C C . GLY A 1 206 ? -0.899 -1.919 -2.856 1.00 98.62 206 GLY A C 1
ATOM 1633 O O . GLY A 1 206 ? -0.839 -2.481 -1.758 1.00 98.62 206 GLY A O 1
ATOM 1634 N N . ALA A 1 207 ? -0.633 -2.532 -4.005 1.00 98.62 207 ALA A N 1
ATOM 1635 C CA . ALA A 1 207 ? -0.183 -3.911 -4.152 1.00 98.62 207 ALA A CA 1
ATOM 1636 C C . ALA A 1 207 ? 0.934 -3.958 -5.217 1.00 98.62 207 ALA A C 1
ATOM 1638 O O . ALA A 1 207 ? 0.662 -4.217 -6.393 1.00 98.62 207 ALA A O 1
ATOM 1639 N N . PRO A 1 208 ? 2.186 -3.636 -4.844 1.00 98.44 208 PRO A N 1
ATOM 1640 C CA . PRO A 1 208 ? 3.277 -3.405 -5.793 1.00 98.44 208 PRO A CA 1
ATOM 1641 C C . PRO A 1 208 ? 3.672 -4.618 -6.642 1.00 98.44 208 PRO A C 1
ATOM 1643 O O . PRO A 1 208 ? 4.299 -4.437 -7.680 1.00 98.44 208 PRO A O 1
ATOM 1646 N N . GLU A 1 209 ? 3.297 -5.836 -6.252 1.00 98.00 209 GLU A N 1
ATOM 1647 C CA . GLU A 1 209 ? 3.576 -7.053 -7.026 1.00 98.00 209 GLU A CA 1
ATOM 1648 C C . GLU A 1 209 ? 2.327 -7.676 -7.656 1.00 98.00 209 GLU A C 1
ATOM 1650 O O . GLU A 1 209 ? 2.391 -8.782 -8.195 1.00 98.00 209 GLU A O 1
ATOM 1655 N N . ALA A 1 210 ? 1.188 -6.980 -7.610 1.00 98.00 210 ALA A N 1
ATOM 1656 C CA . ALA A 1 210 ? -0.024 -7.433 -8.277 1.00 98.00 210 ALA A CA 1
ATOM 1657 C C . ALA A 1 210 ? 0.205 -7.613 -9.785 1.00 98.00 210 ALA A C 1
ATOM 1659 O O . ALA A 1 210 ? 0.791 -6.756 -10.459 1.00 98.00 210 ALA A O 1
ATOM 1660 N N . GLN A 1 211 ? -0.305 -8.721 -10.323 1.00 96.81 211 GLN A N 1
ATOM 1661 C CA . GLN A 1 211 ? -0.445 -8.901 -11.760 1.00 96.81 211 GLN A CA 1
ATOM 1662 C C . GLN A 1 211 ? -1.767 -8.275 -12.204 1.00 96.81 211 GLN A C 1
ATOM 1664 O O . GLN A 1 211 ? -2.810 -8.495 -11.591 1.00 96.81 211 GLN A O 1
ATOM 1669 N N . THR A 1 212 ? -1.745 -7.514 -13.297 1.00 92.31 212 THR A N 1
ATOM 1670 C CA . THR A 1 212 ? -2.975 -7.032 -13.932 1.00 92.31 212 THR A CA 1
ATOM 1671 C C . THR A 1 212 ? -3.007 -7.450 -15.393 1.00 92.31 212 THR A C 1
ATOM 1673 O O . THR A 1 212 ? -1.967 -7.597 -16.029 1.00 92.31 212 THR A O 1
ATOM 1676 N N . ASN A 1 213 ? -4.213 -7.619 -15.930 1.00 92.56 213 ASN A N 1
ATOM 1677 C CA . ASN A 1 213 ? -4.426 -7.835 -17.363 1.00 92.56 213 ASN A CA 1
ATOM 1678 C C . ASN A 1 213 ? -4.713 -6.512 -18.098 1.00 92.56 213 ASN A C 1
ATOM 1680 O O . ASN A 1 213 ? -5.156 -6.528 -19.242 1.00 92.56 213 ASN A O 1
ATOM 1684 N N . LEU A 1 214 ? -4.526 -5.366 -17.426 1.00 91.25 214 LEU A N 1
ATOM 1685 C CA . LEU A 1 214 ? -4.814 -4.042 -17.983 1.00 91.25 214 LEU A CA 1
ATOM 1686 C C . LEU A 1 214 ? -3.682 -3.519 -18.868 1.00 91.25 214 LEU A C 1
ATOM 1688 O O . LEU A 1 214 ? -3.953 -2.701 -19.737 1.00 91.25 214 LEU A O 1
ATOM 1692 N N . GLN A 1 215 ? -2.447 -3.972 -18.638 1.00 94.38 215 GLN A N 1
ATOM 1693 C CA . GLN A 1 215 ? -1.252 -3.535 -19.356 1.00 94.38 215 GLN A CA 1
ATOM 1694 C C . GLN A 1 215 ? -0.683 -4.716 -20.163 1.00 94.38 215 GLN A C 1
ATOM 1696 O O . GLN A 1 215 ? -0.180 -5.674 -19.567 1.00 94.38 215 GLN A O 1
ATOM 1701 N N . PRO A 1 216 ? -0.772 -4.696 -21.505 1.00 94.50 216 PRO A N 1
ATOM 1702 C CA . PRO A 1 216 ? -0.257 -5.775 -22.344 1.00 94.50 216 PRO A CA 1
ATOM 1703 C C . PRO A 1 216 ? 1.252 -5.976 -22.159 1.00 94.50 216 PRO A C 1
ATOM 1705 O O . PRO A 1 216 ? 2.011 -5.012 -22.163 1.00 94.50 216 PRO A O 1
ATOM 1708 N N . GLY A 1 217 ? 1.687 -7.231 -22.018 1.00 93.94 217 GLY A N 1
ATOM 1709 C CA . GLY A 1 217 ? 3.110 -7.585 -21.939 1.00 93.94 217 GLY A CA 1
ATOM 1710 C C . GLY A 1 217 ? 3.812 -7.242 -20.618 1.00 93.94 217 GLY A C 1
ATOM 1711 O O . GLY A 1 217 ? 5.009 -7.486 -20.505 1.00 93.94 217 GLY A O 1
ATOM 1712 N N . ILE A 1 218 ? 3.099 -6.716 -19.613 1.00 97.44 218 ILE A N 1
ATOM 1713 C CA . ILE A 1 218 ? 3.691 -6.320 -18.327 1.00 97.44 218 ILE A CA 1
ATOM 1714 C C . ILE A 1 218 ? 3.545 -7.425 -17.281 1.00 97.44 218 ILE A C 1
ATOM 1716 O O . ILE A 1 218 ? 2.442 -7.898 -16.996 1.00 97.44 218 ILE A O 1
ATOM 1720 N N . ILE A 1 219 ? 4.662 -7.801 -16.656 1.00 97.38 219 ILE A N 1
ATOM 1721 C CA . ILE A 1 219 ? 4.715 -8.831 -15.613 1.00 97.38 219 ILE A CA 1
ATOM 1722 C C . ILE A 1 219 ? 4.859 -8.165 -14.245 1.00 97.38 219 ILE A C 1
ATOM 1724 O O . ILE A 1 219 ? 5.792 -7.396 -14.015 1.00 97.38 219 ILE A O 1
ATOM 1728 N N . ARG A 1 220 ? 3.938 -8.472 -13.323 1.00 97.12 220 ARG A N 1
ATOM 1729 C CA . ARG A 1 220 ? 3.893 -7.954 -11.944 1.00 97.12 220 ARG A CA 1
ATOM 1730 C C . ARG A 1 220 ? 4.195 -6.455 -11.862 1.00 97.12 220 ARG A C 1
ATOM 1732 O O . ARG A 1 220 ? 5.043 -6.015 -11.087 1.00 97.12 220 ARG A O 1
ATOM 1739 N N . GLY A 1 221 ? 3.520 -5.669 -12.701 1.00 97.31 221 GLY A N 1
ATOM 1740 C CA . GLY A 1 221 ? 3.686 -4.214 -12.724 1.00 97.31 221 GLY A CA 1
ATOM 1741 C C . GLY A 1 221 ? 3.265 -3.546 -11.411 1.00 97.31 221 GLY A C 1
ATOM 1742 O O . GLY A 1 221 ? 3.810 -2.502 -11.055 1.00 97.31 221 GLY A O 1
ATOM 1743 N N . GLY A 1 222 ? 2.355 -4.174 -10.663 1.00 98.38 222 GLY A N 1
ATOM 1744 C CA . GLY A 1 222 ? 1.734 -3.618 -9.468 1.00 98.38 222 GLY A CA 1
ATOM 1745 C C . GLY A 1 222 ? 0.402 -2.934 -9.773 1.00 98.38 222 GLY A C 1
ATOM 1746 O O . GLY A 1 222 ? 0.072 -2.641 -10.922 1.00 98.38 222 GLY A O 1
ATOM 1747 N N . ALA A 1 223 ? -0.396 -2.706 -8.734 1.00 98.19 223 ALA A N 1
ATOM 1748 C CA . ALA A 1 223 ? -1.714 -2.097 -8.851 1.00 98.19 223 ALA A CA 1
ATOM 1749 C C . ALA A 1 223 ? -2.078 -1.275 -7.611 1.00 98.19 223 ALA A C 1
ATOM 1751 O O . ALA A 1 223 ? -1.556 -1.481 -6.513 1.00 98.19 223 ALA A O 1
ATOM 1752 N N . VAL A 1 224 ? -3.051 -0.381 -7.785 1.00 98.38 224 VAL A N 1
ATOM 1753 C CA . VAL A 1 224 ? -3.748 0.274 -6.676 1.00 98.38 224 VAL A CA 1
ATOM 1754 C C . VAL A 1 224 ? -5.218 -0.083 -6.746 1.00 98.38 224 VAL A C 1
ATOM 1756 O O . VAL A 1 224 ? -5.857 0.047 -7.789 1.00 98.38 224 VAL A O 1
ATOM 1759 N N . TYR A 1 225 ? -5.756 -0.518 -5.618 1.00 97.56 225 TYR A N 1
ATOM 1760 C CA . TYR A 1 225 ? -7.148 -0.883 -5.456 1.00 97.56 225 TYR A CA 1
ATOM 1761 C C . TYR A 1 225 ? -7.894 0.220 -4.720 1.00 97.56 225 TYR A C 1
ATOM 1763 O O . TYR A 1 225 ? -7.362 0.862 -3.818 1.00 97.56 225 TYR A O 1
ATOM 1771 N N . ARG A 1 226 ? -9.156 0.409 -5.082 1.00 95.56 226 ARG A N 1
ATOM 1772 C CA . ARG A 1 226 ? -10.132 1.188 -4.333 1.00 95.56 226 ARG A CA 1
ATOM 1773 C C . ARG A 1 226 ? -11.105 0.217 -3.680 1.00 95.56 226 ARG A C 1
ATOM 1775 O O . ARG A 1 226 ? -11.860 -0.453 -4.385 1.00 95.56 226 ARG A O 1
ATOM 1782 N N . CYS A 1 227 ? -11.065 0.150 -2.358 1.00 95.69 227 CYS A N 1
ATOM 1783 C CA . CYS A 1 227 ? -11.840 -0.774 -1.543 1.00 95.69 227 CYS A CA 1
ATOM 1784 C C . CYS A 1 227 ? -12.943 -0.047 -0.781 1.00 95.69 227 CYS A C 1
ATOM 1786 O O . CYS A 1 227 ? -12.717 1.038 -0.238 1.00 95.69 227 CYS A O 1
ATOM 1788 N N . SER A 1 228 ? -14.134 -0.639 -0.757 1.00 91.81 228 SER A N 1
ATOM 1789 C CA . SER A 1 228 ? -15.247 -0.157 0.058 1.00 91.81 228 SER A CA 1
ATOM 1790 C C . SER A 1 228 ? -14.903 -0.292 1.541 1.00 91.81 228 SER A C 1
ATOM 1792 O O . SER A 1 228 ? -14.234 -1.239 1.954 1.00 91.81 228 SER A O 1
ATOM 1794 N N . VAL A 1 229 ? -15.351 0.671 2.343 1.00 89.62 229 VAL A N 1
ATOM 1795 C CA . VAL A 1 229 ? -15.240 0.598 3.807 1.00 89.62 229 VAL A CA 1
ATOM 1796 C C . VAL A 1 229 ? -16.422 -0.123 4.452 1.00 89.62 229 VAL A C 1
ATOM 1798 O O . VAL A 1 229 ? -16.358 -0.383 5.642 1.00 89.62 229 VAL A O 1
ATOM 1801 N N . ASP A 1 230 ? -17.456 -0.464 3.677 1.00 86.88 230 ASP A N 1
ATOM 1802 C CA . ASP A 1 230 ? -18.695 -1.095 4.158 1.00 86.88 230 ASP A CA 1
ATOM 1803 C C . ASP A 1 230 ? -18.833 -2.550 3.684 1.00 86.88 230 ASP A C 1
ATOM 1805 O O . ASP A 1 230 ? -19.549 -3.351 4.278 1.00 86.88 230 ASP A O 1
ATOM 1809 N N . THR A 1 231 ? -18.148 -2.907 2.594 1.00 87.00 231 THR A N 1
ATOM 1810 C CA . THR A 1 231 ? -18.224 -4.229 1.958 1.00 87.00 231 THR A CA 1
ATOM 1811 C C . THR A 1 231 ? -16.828 -4.763 1.652 1.00 87.00 231 THR A C 1
ATOM 1813 O O . THR A 1 231 ? -15.899 -3.992 1.408 1.00 87.00 231 THR A O 1
ATOM 1816 N N . GLN A 1 232 ? -16.667 -6.087 1.599 1.00 87.88 232 GLN A N 1
ATOM 1817 C CA . GLN A 1 232 ? -15.419 -6.751 1.187 1.00 87.88 232 GLN A CA 1
ATOM 1818 C C . GLN A 1 232 ? -15.227 -6.698 -0.344 1.00 87.88 232 GLN A C 1
ATOM 1820 O O . GLN A 1 232 ? -15.117 -7.717 -1.019 1.00 87.88 232 GLN A O 1
ATOM 1825 N N . SER A 1 233 ? -15.271 -5.492 -0.913 1.00 90.88 233 SER A N 1
ATOM 1826 C CA . SER A 1 233 ? -15.168 -5.237 -2.349 1.00 90.88 233 SER A CA 1
ATOM 1827 C C . SER A 1 233 ? -14.020 -4.280 -2.636 1.00 90.88 233 SER A C 1
ATOM 1829 O O . SER A 1 233 ? -13.983 -3.164 -2.112 1.00 90.88 233 SER A O 1
ATOM 1831 N N . CYS A 1 234 ? -13.116 -4.706 -3.518 1.00 94.62 234 CYS A N 1
ATOM 1832 C CA . CYS A 1 234 ? -11.988 -3.931 -4.018 1.00 94.62 234 CYS A CA 1
ATOM 1833 C C . CYS A 1 234 ? -11.946 -3.996 -5.545 1.00 94.62 234 CYS A C 1
ATOM 1835 O O . CYS A 1 234 ? -12.103 -5.060 -6.138 1.00 94.62 234 CYS A O 1
ATOM 1837 N N . ARG A 1 235 ? -11.671 -2.862 -6.191 1.00 94.44 235 ARG A N 1
ATOM 1838 C CA . ARG A 1 235 ? -11.481 -2.780 -7.648 1.00 94.44 235 ARG A CA 1
ATOM 1839 C C . ARG A 1 235 ? -10.192 -2.055 -7.989 1.00 94.44 235 ARG A C 1
ATOM 1841 O O . ARG A 1 235 ? -9.845 -1.086 -7.320 1.00 94.44 235 ARG A O 1
ATOM 1848 N N . VAL A 1 236 ? -9.503 -2.500 -9.034 1.00 96.00 236 VAL A N 1
ATOM 1849 C CA . VAL A 1 236 ? -8.290 -1.834 -9.528 1.00 96.00 236 VAL A CA 1
ATOM 1850 C C . VAL A 1 236 ? -8.642 -0.446 -10.070 1.00 96.00 236 VAL A C 1
ATOM 1852 O O . VAL A 1 236 ? -9.633 -0.285 -10.784 1.00 96.00 236 VAL A O 1
ATOM 1855 N N . ILE A 1 237 ? -7.828 0.555 -9.736 1.00 96.56 237 ILE A N 1
ATOM 1856 C CA . ILE A 1 237 ? -7.869 1.885 -10.345 1.00 96.56 237 ILE A CA 1
ATOM 1857 C C . ILE A 1 237 ? -6.961 1.854 -11.581 1.00 96.56 237 ILE A C 1
ATOM 1859 O O . ILE A 1 237 ? -5.764 1.593 -11.440 1.00 96.56 237 ILE A O 1
ATOM 1863 N N . PRO A 1 238 ? -7.485 2.118 -12.787 1.00 95.25 238 PRO A N 1
ATOM 1864 C CA . PRO A 1 238 ? -6.725 1.970 -14.021 1.00 95.25 238 PRO A CA 1
ATOM 1865 C C . PRO A 1 238 ? -5.871 3.217 -14.309 1.00 95.25 238 PRO A C 1
ATOM 1867 O O . PRO A 1 238 ? -6.149 3.934 -15.267 1.00 95.25 238 PRO A O 1
ATOM 1870 N N . PHE A 1 239 ? -4.864 3.480 -13.467 1.00 95.69 239 PHE A N 1
ATOM 1871 C CA . PHE A 1 239 ? -3.943 4.619 -13.620 1.00 95.69 239 PHE A CA 1
ATOM 1872 C C . PHE A 1 239 ? -3.202 4.607 -14.964 1.00 95.69 239 PHE A C 1
ATOM 1874 O O . PHE A 1 239 ? -3.064 5.653 -15.591 1.00 95.69 239 PHE A O 1
ATOM 1881 N N . ASP A 1 240 ? -2.775 3.422 -15.406 1.00 94.00 240 ASP A N 1
ATOM 1882 C CA . ASP A 1 240 ? -2.169 3.170 -16.712 1.00 94.00 240 ASP A CA 1
ATOM 1883 C C . ASP A 1 240 ? -2.748 1.870 -17.301 1.00 94.00 240 ASP A C 1
ATOM 1885 O O . ASP A 1 240 ? -2.994 0.897 -16.584 1.00 94.00 240 ASP A O 1
ATOM 1889 N N . ARG A 1 241 ? -3.007 1.871 -18.611 1.00 94.25 241 ARG A N 1
ATOM 1890 C CA . ARG A 1 241 ? -3.499 0.719 -19.391 1.00 94.25 241 ARG A CA 1
ATOM 1891 C C . ARG A 1 241 ? -2.561 0.353 -20.543 1.00 94.25 241 ARG A C 1
ATOM 1893 O O . ARG A 1 241 ? -2.890 -0.498 -21.362 1.00 94.25 241 ARG A O 1
ATOM 1900 N N . GLN A 1 242 ? -1.431 1.037 -20.656 1.00 93.88 242 GLN A N 1
ATOM 1901 C CA . GLN A 1 242 ? -0.475 0.838 -21.732 1.00 93.88 242 GLN A CA 1
ATOM 1902 C C . GLN A 1 242 ? 0.647 -0.091 -21.262 1.00 93.88 242 GLN A C 1
ATOM 1904 O O . GLN A 1 242 ? 0.989 -0.136 -20.077 1.00 93.88 242 GLN A O 1
ATOM 1909 N N . GLY A 1 243 ? 1.183 -0.870 -22.204 1.00 93.00 243 GLY A N 1
ATOM 1910 C CA . GLY A 1 243 ? 2.405 -1.646 -21.998 1.00 93.00 243 GLY A CA 1
ATOM 1911 C C . GLY A 1 243 ? 3.637 -0.741 -22.005 1.00 93.00 243 GLY A C 1
ATOM 1912 O O . GLY A 1 243 ? 3.531 0.454 -21.730 1.00 93.00 243 GLY A O 1
ATOM 1913 N N . ASN A 1 244 ? 4.799 -1.305 -22.323 1.00 94.31 244 ASN A N 1
ATOM 1914 C CA . ASN A 1 244 ? 6.000 -0.503 -22.538 1.00 94.31 244 ASN A CA 1
ATOM 1915 C C . ASN A 1 244 ? 5.874 0.292 -23.845 1.00 94.31 244 ASN A C 1
ATOM 1917 O O . ASN A 1 244 ? 5.551 -0.276 -24.892 1.00 94.31 244 ASN A O 1
ATOM 1921 N N . ASP A 1 245 ? 6.183 1.584 -23.795 1.00 92.12 245 ASP A N 1
ATOM 1922 C CA . ASP A 1 245 ? 6.416 2.381 -24.996 1.00 92.12 245 ASP A CA 1
ATOM 1923 C C . ASP A 1 245 ? 7.645 1.875 -25.762 1.00 92.12 245 ASP A C 1
ATOM 1925 O O . ASP A 1 245 ? 8.663 1.507 -25.172 1.00 92.12 245 ASP A O 1
ATOM 1929 N N . GLN A 1 246 ? 7.578 1.910 -27.095 1.00 90.12 246 GLN A N 1
ATOM 1930 C CA . GLN A 1 246 ? 8.656 1.451 -27.972 1.00 90.12 246 GLN A CA 1
ATOM 1931 C C . GLN A 1 246 ? 9.270 2.597 -28.777 1.00 90.12 246 GLN A C 1
ATOM 1933 O O . GLN A 1 246 ? 8.580 3.509 -29.235 1.00 90.12 246 GLN A O 1
ATOM 1938 N N . GLN A 1 247 ? 10.581 2.524 -28.996 1.00 86.31 247 GLN A N 1
ATOM 1939 C CA . GLN A 1 247 ? 11.348 3.447 -29.824 1.00 86.31 247 GLN A CA 1
ATOM 1940 C C . GLN A 1 247 ? 12.089 2.680 -30.925 1.00 86.31 247 GLN A C 1
ATOM 1942 O O . GLN A 1 247 ? 12.682 1.629 -30.690 1.00 86.31 247 GLN A O 1
ATOM 1947 N N . TYR A 1 248 ? 12.072 3.225 -32.142 1.00 83.88 248 TYR A N 1
ATOM 1948 C CA . TYR A 1 248 ? 12.823 2.678 -33.269 1.00 83.88 248 TYR A CA 1
ATOM 1949 C C . TYR A 1 248 ? 14.289 3.128 -33.208 1.00 83.88 248 TYR A C 1
ATOM 1951 O O . TYR A 1 248 ? 14.560 4.328 -33.201 1.00 83.88 248 TYR A O 1
ATOM 1959 N N . ASN A 1 249 ? 15.231 2.181 -33.198 1.00 80.25 249 ASN A N 1
ATOM 1960 C CA . ASN A 1 249 ? 16.677 2.459 -33.141 1.00 80.25 249 ASN A CA 1
ATOM 1961 C C . ASN A 1 249 ? 17.369 2.387 -34.520 1.00 80.25 249 ASN A C 1
ATOM 1963 O O . ASN A 1 249 ? 18.546 2.067 -34.634 1.00 80.25 249 ASN A O 1
ATOM 1967 N N . GLY A 1 250 ? 16.626 2.573 -35.613 1.00 79.81 250 GLY A N 1
ATOM 1968 C CA . GLY A 1 250 ? 17.166 2.452 -36.973 1.00 79.81 250 GLY A CA 1
ATOM 1969 C C . GLY A 1 250 ? 17.118 1.036 -37.563 1.00 79.81 250 GLY A C 1
ATOM 1970 O O . GLY A 1 250 ? 17.072 0.914 -38.785 1.00 79.81 250 GLY A O 1
ATOM 1971 N N . THR A 1 251 ? 17.055 -0.014 -36.733 1.00 82.19 251 THR A N 1
ATOM 1972 C CA . THR A 1 251 ? 16.971 -1.427 -37.169 1.00 82.19 251 THR A CA 1
ATOM 1973 C C . THR A 1 251 ? 15.760 -2.182 -36.619 1.00 82.19 251 THR A C 1
ATOM 1975 O O . THR A 1 251 ? 15.148 -2.965 -37.339 1.00 82.19 251 THR A O 1
ATOM 1978 N N . THR A 1 252 ? 15.391 -1.959 -35.356 1.00 87.94 252 THR A N 1
ATOM 1979 C CA . THR A 1 252 ? 14.255 -2.615 -34.693 1.00 87.94 252 THR A CA 1
ATOM 1980 C C . THR A 1 252 ? 13.573 -1.661 -33.716 1.00 87.94 252 THR A C 1
ATOM 1982 O O . THR A 1 252 ? 14.160 -0.659 -33.292 1.00 87.94 252 THR A O 1
ATOM 1985 N N . TYR A 1 253 ? 12.333 -1.984 -33.356 1.00 86.62 253 TYR A N 1
ATOM 1986 C CA . TYR A 1 253 ? 11.656 -1.392 -32.208 1.00 86.62 253 TYR A CA 1
ATOM 1987 C C . TYR A 1 253 ? 12.197 -2.033 -30.932 1.00 86.62 253 TYR A C 1
ATOM 1989 O O . TYR A 1 253 ? 12.289 -3.258 -30.838 1.00 86.62 253 TYR A O 1
ATOM 1997 N N . LEU A 1 254 ? 12.590 -1.194 -29.982 1.00 87.88 254 LEU A N 1
ATOM 1998 C CA . LEU A 1 254 ? 13.043 -1.591 -28.657 1.00 87.88 254 LEU A CA 1
ATOM 1999 C C . LEU A 1 254 ? 12.186 -0.877 -27.621 1.00 87.88 254 LEU A C 1
ATOM 2001 O O . LEU A 1 254 ? 11.784 0.270 -27.827 1.00 87.88 254 LEU A O 1
ATOM 2005 N N . ASP A 1 255 ? 11.940 -1.541 -26.501 1.00 90.00 255 ASP A N 1
ATOM 2006 C CA . ASP A 1 255 ? 11.241 -0.930 -25.380 1.00 90.00 255 ASP A CA 1
ATOM 2007 C C . ASP A 1 255 ? 12.073 0.240 -24.835 1.00 90.00 255 ASP A C 1
ATOM 2009 O O . ASP A 1 255 ? 13.282 0.133 -24.611 1.00 90.00 255 ASP A O 1
ATOM 2013 N N . LYS A 1 256 ? 11.414 1.384 -24.663 1.00 91.06 256 LYS A N 1
ATOM 2014 C CA . LYS A 1 256 ? 11.984 2.619 -24.114 1.00 91.06 256 LYS A CA 1
ATOM 2015 C C . LYS A 1 256 ? 11.883 2.664 -22.588 1.00 91.06 256 LYS A C 1
ATOM 2017 O O . LYS A 1 256 ? 12.529 3.472 -21.925 1.00 91.06 256 LYS A O 1
ATOM 2022 N N . GLU A 1 257 ? 11.052 1.802 -22.031 1.00 92.81 257 GLU A N 1
ATOM 2023 C CA . GLU A 1 257 ? 10.762 1.704 -20.613 1.00 92.81 257 GLU A CA 1
ATOM 2024 C C . GLU A 1 257 ? 10.528 0.249 -20.221 1.00 92.81 257 GLU A C 1
ATOM 2026 O O . GLU A 1 257 ? 10.191 -0.585 -21.056 1.00 92.81 257 GLU A O 1
ATOM 2031 N N . ASP A 1 258 ? 10.696 -0.042 -18.936 1.00 94.31 258 ASP A N 1
ATOM 2032 C CA . ASP A 1 258 ? 10.393 -1.346 -18.359 1.00 94.31 258 ASP A CA 1
ATOM 2033 C C . ASP A 1 258 ? 9.448 -1.151 -17.171 1.00 94.31 258 ASP A C 1
ATOM 2035 O O . ASP A 1 258 ? 9.845 -0.739 -16.072 1.00 94.31 258 ASP A O 1
ATOM 2039 N N . LYS A 1 259 ? 8.169 -1.433 -17.429 1.00 97.06 259 LYS A N 1
ATOM 2040 C CA . LYS A 1 259 ? 7.083 -1.419 -16.445 1.00 97.06 259 LYS A CA 1
ATOM 2041 C C . LYS A 1 259 ? 6.940 -2.752 -15.702 1.00 97.06 259 LYS A C 1
ATOM 2043 O O . LYS A 1 259 ? 6.145 -2.835 -14.763 1.00 97.06 259 LYS A O 1
ATOM 2048 N N . SER A 1 260 ? 7.683 -3.800 -16.067 1.00 97.00 260 SER A N 1
ATOM 2049 C CA . SER A 1 260 ? 7.620 -5.078 -15.351 1.00 97.00 260 SER A CA 1
ATOM 2050 C C . SER A 1 260 ? 8.352 -4.983 -14.011 1.00 97.00 260 SER A C 1
ATOM 2052 O O . SER A 1 260 ? 9.438 -4.415 -13.907 1.00 97.00 260 SER A O 1
ATOM 2054 N N . TYR A 1 261 ? 7.753 -5.528 -12.948 1.00 97.38 261 TYR A N 1
ATOM 2055 C CA . TYR A 1 261 ? 8.278 -5.461 -11.573 1.00 97.38 261 TYR A CA 1
ATOM 2056 C C . TYR A 1 261 ? 8.580 -4.034 -11.071 1.00 97.38 261 TYR A C 1
ATOM 2058 O O . TYR A 1 261 ? 9.388 -3.844 -10.155 1.00 97.38 261 TYR A O 1
ATOM 2066 N N . GLN A 1 262 ? 7.921 -3.021 -11.645 1.00 97.00 262 GLN A N 1
ATOM 2067 C CA . GLN A 1 262 ? 8.154 -1.605 -11.337 1.00 97.00 262 GLN A CA 1
ATOM 2068 C C . GLN A 1 262 ? 7.658 -1.176 -9.946 1.00 97.00 262 GLN A C 1
ATOM 2070 O O . GLN A 1 262 ? 7.948 -0.061 -9.498 1.00 97.00 262 GLN A O 1
ATOM 2075 N N . TRP A 1 263 ? 6.946 -2.068 -9.247 1.00 98.06 263 TRP A N 1
ATOM 2076 C CA . TRP A 1 263 ? 6.402 -1.839 -7.910 1.00 98.06 263 TRP A CA 1
ATOM 2077 C C . TRP A 1 263 ? 5.350 -0.719 -7.866 1.00 98.06 263 TRP A C 1
ATOM 2079 O O . TRP A 1 263 ? 5.330 0.105 -6.948 1.00 98.06 263 TRP A O 1
ATOM 2089 N N . PHE A 1 264 ? 4.459 -0.667 -8.859 1.00 98.62 264 PHE A N 1
ATOM 2090 C CA . PHE A 1 264 ? 3.401 0.338 -8.894 1.00 98.62 264 PHE A CA 1
ATOM 2091 C C . PHE A 1 264 ? 2.415 0.158 -7.731 1.00 98.62 264 PHE A C 1
ATOM 2093 O O . PHE A 1 264 ? 1.837 -0.908 -7.541 1.00 98.62 264 PHE A O 1
ATOM 2100 N N . GLY A 1 265 ? 2.224 1.212 -6.937 1.00 98.25 265 GLY A N 1
ATOM 2101 C CA . GLY A 1 265 ? 1.456 1.156 -5.690 1.00 98.25 265 GLY A CA 1
ATOM 2102 C C . GLY A 1 265 ? 2.319 0.946 -4.442 1.00 98.25 265 GLY A C 1
ATOM 2103 O O . GLY A 1 265 ? 1.779 0.806 -3.345 1.00 98.25 265 GLY A O 1
ATOM 2104 N N . ALA A 1 266 ? 3.651 0.979 -4.556 1.00 97.94 266 ALA A N 1
ATOM 2105 C CA . ALA A 1 266 ? 4.532 1.012 -3.385 1.00 97.94 266 ALA A CA 1
ATOM 2106 C C . ALA A 1 266 ? 4.273 2.246 -2.501 1.00 97.94 266 ALA A C 1
ATOM 2108 O O . ALA A 1 266 ? 4.322 2.161 -1.277 1.00 97.94 266 ALA A O 1
ATOM 2109 N N . THR A 1 267 ? 3.914 3.368 -3.124 1.00 98.12 267 THR A N 1
ATOM 2110 C CA . THR A 1 267 ? 3.453 4.576 -2.435 1.00 98.12 267 THR A CA 1
ATOM 2111 C C . THR A 1 267 ? 2.081 4.946 -2.963 1.00 98.12 267 THR A C 1
ATOM 2113 O O . THR A 1 267 ? 1.915 5.095 -4.174 1.00 98.12 267 THR A O 1
ATOM 2116 N N . VAL A 1 268 ? 1.115 5.122 -2.063 1.00 98.25 268 VAL A N 1
ATOM 2117 C CA . VAL A 1 268 ? -0.223 5.633 -2.370 1.00 98.25 268 VAL A CA 1
ATOM 2118 C C . VAL A 1 268 ? -0.546 6.747 -1.386 1.00 98.25 268 VAL A C 1
ATOM 2120 O O . VAL A 1 268 ? -0.475 6.549 -0.174 1.00 98.25 268 VAL A O 1
ATOM 2123 N N . VAL A 1 269 ? -0.901 7.922 -1.903 1.00 96.06 269 VAL A N 1
ATOM 2124 C CA . VAL A 1 269 ? -1.341 9.065 -1.094 1.00 96.06 269 VAL A CA 1
ATOM 2125 C C . VAL A 1 269 ? -2.612 9.672 -1.667 1.00 96.06 269 VAL A C 1
ATOM 2127 O O . VAL A 1 269 ? -2.880 9.580 -2.864 1.00 96.06 269 VAL A O 1
ATOM 2130 N N . SER A 1 270 ? -3.401 10.306 -0.805 1.00 94.94 270 SER A N 1
ATOM 2131 C CA . SER A 1 270 ? -4.631 10.987 -1.192 1.00 94.94 270 SER A CA 1
ATOM 2132 C C . SER A 1 270 ? -4.677 12.398 -0.625 1.00 94.94 270 SER A C 1
ATOM 2134 O O . SER A 1 270 ? -4.263 12.615 0.511 1.00 94.94 270 SER A O 1
ATOM 2136 N N . SER A 1 271 ? -5.238 13.341 -1.386 1.00 91.50 271 SER A N 1
ATOM 2137 C CA . SER A 1 271 ? -5.547 14.684 -0.884 1.00 91.50 271 SER A CA 1
ATOM 2138 C C . SER A 1 271 ? -6.852 14.739 -0.073 1.00 91.50 271 SER A C 1
ATOM 2140 O O . SER A 1 271 ? -7.251 15.811 0.372 1.00 91.50 271 SER A O 1
ATOM 2142 N N . GLY A 1 272 ? -7.519 13.599 0.143 1.00 89.31 272 GLY A N 1
ATOM 2143 C CA . GLY A 1 272 ? -8.722 13.500 0.967 1.00 89.31 272 GLY A CA 1
ATOM 2144 C C . GLY A 1 272 ? -10.015 13.668 0.170 1.00 89.31 272 GLY A C 1
ATOM 2145 O O . GLY A 1 272 ? -10.244 12.947 -0.801 1.00 89.31 272 GLY A O 1
ATOM 2146 N N . VAL A 1 273 ? -10.889 14.569 0.623 1.00 88.50 273 VAL A N 1
ATOM 2147 C CA . VAL A 1 273 ? -12.286 14.682 0.169 1.00 88.50 273 VAL A CA 1
ATOM 2148 C C . VAL A 1 273 ? -12.397 15.141 -1.281 1.00 88.50 273 VAL A C 1
ATOM 2150 O O . VAL A 1 273 ? -11.939 16.226 -1.625 1.00 88.50 273 VAL A O 1
ATOM 2153 N N . ASN A 1 274 ? -13.038 14.320 -2.120 1.00 84.75 274 ASN A N 1
ATOM 2154 C CA . ASN A 1 274 ? -13.198 14.502 -3.569 1.00 84.75 274 ASN A CA 1
ATOM 2155 C C . ASN A 1 274 ? -11.870 14.829 -4.275 1.00 84.75 274 ASN A C 1
ATOM 2157 O O . ASN A 1 274 ? -11.821 15.533 -5.290 1.00 84.75 274 ASN A O 1
ATOM 2161 N N . GLY A 1 275 ? -10.787 14.349 -3.665 1.00 88.44 275 GLY A N 1
ATOM 2162 C CA . GLY A 1 275 ? -9.431 14.772 -3.931 1.00 88.44 275 GLY A CA 1
ATOM 2163 C C . GLY A 1 275 ? -8.746 13.985 -5.036 1.00 88.44 275 GLY A C 1
ATOM 2164 O O . GLY A 1 275 ? -9.313 13.100 -5.678 1.00 88.44 275 GLY A O 1
ATOM 2165 N N . LEU A 1 276 ? -7.473 14.297 -5.232 1.00 93.12 276 LEU A N 1
ATOM 2166 C CA . LEU A 1 276 ? -6.589 13.524 -6.087 1.00 93.12 276 LEU A CA 1
ATOM 2167 C C . LEU A 1 276 ? -5.994 12.355 -5.295 1.00 93.12 276 LEU A C 1
ATOM 2169 O O . LEU A 1 276 ? -5.842 12.404 -4.070 1.00 93.12 276 LEU A O 1
ATOM 2173 N N . ALA A 1 277 ? -5.643 11.301 -6.016 1.00 94.88 277 ALA A N 1
ATOM 2174 C CA . ALA A 1 277 ? -4.825 10.206 -5.538 1.00 94.88 277 ALA A CA 1
ATOM 2175 C C . ALA A 1 277 ? -3.557 10.132 -6.383 1.00 94.88 277 ALA A C 1
ATOM 2177 O O . ALA A 1 277 ? -3.608 10.271 -7.607 1.00 94.88 277 ALA A O 1
ATOM 2178 N N . LEU A 1 278 ? -2.434 9.908 -5.713 1.00 96.06 278 LEU A N 1
ATOM 2179 C CA . LEU A 1 278 ? -1.146 9.670 -6.338 1.00 96.06 278 LEU A CA 1
ATOM 2180 C C . LEU A 1 278 ? -0.703 8.246 -6.018 1.00 96.06 278 LEU A C 1
ATOM 2182 O O . LEU A 1 278 ? -0.769 7.822 -4.862 1.00 96.06 278 LEU A O 1
ATOM 2186 N N . ALA A 1 279 ? -0.213 7.546 -7.030 1.00 98.12 279 ALA A N 1
ATOM 2187 C CA . ALA A 1 279 ? 0.378 6.226 -6.907 1.00 98.12 279 ALA A CA 1
ATOM 2188 C C . ALA A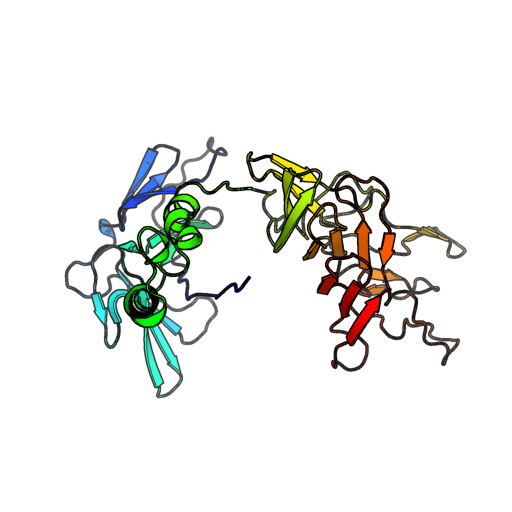 1 279 ? 1.743 6.202 -7.596 1.00 98.12 279 ALA A C 1
ATOM 2190 O O . ALA A 1 279 ? 1.871 6.725 -8.700 1.00 98.12 279 ALA A O 1
ATOM 2191 N N . CYS A 1 280 ? 2.755 5.605 -6.968 1.00 98.12 280 CYS A N 1
ATOM 2192 C CA . CYS A 1 280 ? 4.114 5.589 -7.512 1.00 98.12 280 CYS A CA 1
ATOM 2193 C C . CYS A 1 280 ? 4.672 4.181 -7.727 1.00 98.12 280 CYS A C 1
ATOM 2195 O O . CYS A 1 280 ? 4.328 3.245 -7.002 1.00 98.12 280 CYS A O 1
ATOM 2197 N N . ALA A 1 281 ? 5.573 4.082 -8.704 1.00 98.12 281 ALA A N 1
ATOM 2198 C CA . ALA A 1 281 ? 6.383 2.925 -9.062 1.00 98.12 281 ALA A CA 1
ATOM 2199 C C . ALA A 1 281 ? 7.874 3.290 -8.912 1.00 98.12 281 ALA A C 1
ATOM 2201 O O . ALA A 1 281 ? 8.501 3.757 -9.867 1.00 98.12 281 ALA A O 1
ATOM 2202 N N . PRO A 1 282 ? 8.477 3.121 -7.722 1.00 95.06 282 PRO A N 1
ATOM 2203 C CA . PRO A 1 282 ? 9.854 3.550 -7.473 1.00 95.06 282 PRO A CA 1
ATOM 2204 C C . PRO A 1 282 ? 10.901 2.722 -8.232 1.00 95.06 282 PRO A C 1
ATOM 2206 O O . PRO A 1 282 ? 12.043 3.161 -8.352 1.00 95.06 282 PRO A O 1
ATOM 2209 N N . ARG A 1 283 ? 10.534 1.532 -8.734 1.00 94.94 283 ARG A N 1
ATOM 2210 C CA . ARG A 1 283 ? 11.416 0.648 -9.514 1.00 94.94 283 ARG A CA 1
ATOM 2211 C C . ARG A 1 283 ? 11.187 0.750 -11.023 1.00 94.94 283 ARG A C 1
ATOM 2213 O O . ARG A 1 283 ? 11.828 0.001 -11.755 1.00 94.94 283 ARG A O 1
ATOM 2220 N N . TYR A 1 284 ? 10.304 1.643 -11.476 1.00 95.44 284 TYR A N 1
ATOM 2221 C CA . TYR A 1 284 ? 10.126 1.936 -12.897 1.00 95.44 284 TYR A CA 1
ATOM 2222 C C . TYR A 1 284 ? 11.460 2.329 -13.525 1.00 95.44 284 TYR A C 1
ATOM 2224 O O . TYR A 1 284 ? 12.174 3.196 -12.995 1.00 95.44 284 TYR A O 1
ATOM 2232 N N . LYS A 1 285 ? 11.786 1.673 -14.639 1.00 93.00 285 LYS A N 1
ATOM 2233 C CA . LYS A 1 285 ? 13.023 1.918 -15.369 1.00 93.00 285 LYS A CA 1
ATOM 2234 C C . LYS A 1 285 ? 12.720 2.566 -16.701 1.00 93.00 285 LYS A C 1
ATOM 2236 O O . LYS A 1 285 ? 11.750 2.225 -17.372 1.00 93.00 285 LYS A O 1
ATOM 2241 N N . TYR A 1 286 ? 13.613 3.457 -17.084 1.00 90.31 286 TYR A N 1
ATOM 2242 C CA . TYR A 1 286 ? 13.570 4.126 -18.364 1.00 90.31 286 TYR A CA 1
ATOM 2243 C C . TYR A 1 286 ? 14.913 3.979 -19.060 1.00 90.31 286 TYR A C 1
ATOM 2245 O O . TYR A 1 286 ? 15.955 3.901 -18.399 1.00 90.31 286 TYR A O 1
ATOM 2253 N N . HIS A 1 287 ? 14.878 3.875 -20.382 1.00 86.62 287 HIS A N 1
ATOM 2254 C CA . HIS A 1 287 ? 16.072 3.701 -21.189 1.00 86.62 287 HIS A CA 1
ATOM 2255 C C . HIS A 1 287 ? 16.614 5.060 -21.644 1.00 86.62 287 HIS A C 1
ATOM 2257 O O . HIS A 1 287 ? 15.856 6.008 -21.865 1.00 86.62 287 HIS A O 1
ATOM 2263 N N . SER A 1 288 ? 17.936 5.157 -21.790 1.00 76.88 288 SER A N 1
ATOM 2264 C CA . SER A 1 288 ? 18.595 6.329 -22.381 1.00 76.88 288 SER A CA 1
ATOM 2265 C C . SER A 1 288 ? 18.084 6.602 -23.801 1.00 76.88 288 SER A C 1
ATOM 2267 O O . SER A 1 288 ? 17.529 5.726 -24.464 1.00 76.88 288 SER A O 1
ATOM 2269 N N . THR A 1 289 ? 18.334 7.806 -24.327 1.00 76.06 289 THR A N 1
ATOM 2270 C CA . THR A 1 289 ? 17.996 8.160 -25.720 1.00 76.06 289 THR A CA 1
ATOM 2271 C C . THR A 1 289 ? 18.591 7.177 -26.737 1.00 76.06 289 THR A C 1
ATOM 2273 O O . THR A 1 289 ? 17.946 6.872 -27.741 1.00 76.06 289 THR A O 1
ATOM 2276 N N . ALA A 1 290 ? 19.802 6.676 -26.463 1.00 71.94 290 ALA A N 1
ATOM 2277 C CA . ALA A 1 290 ? 20.514 5.689 -27.277 1.00 71.94 290 ALA A CA 1
ATOM 2278 C C . ALA A 1 290 ? 20.094 4.229 -26.995 1.00 71.94 290 ALA A C 1
ATOM 2280 O O . ALA A 1 290 ? 20.574 3.320 -27.669 1.00 71.94 290 ALA A O 1
ATOM 2281 N N . LEU A 1 291 ? 19.189 4.005 -26.032 1.00 77.25 291 LEU A N 1
ATOM 2282 C CA . LEU A 1 291 ? 18.627 2.705 -25.636 1.00 77.25 291 LEU A CA 1
ATOM 2283 C C . LEU A 1 291 ? 19.663 1.677 -25.150 1.00 77.25 291 LEU A C 1
ATOM 2285 O O . LEU A 1 291 ? 19.386 0.482 -25.083 1.00 77.25 291 LEU A O 1
ATOM 2289 N N . ASP A 1 292 ? 20.855 2.139 -24.790 1.00 76.75 292 ASP A N 1
ATOM 2290 C CA . ASP A 1 292 ? 21.993 1.333 -24.349 1.00 76.75 292 ASP A CA 1
ATOM 2291 C C . ASP A 1 292 ? 22.089 1.216 -22.818 1.00 76.75 292 ASP A C 1
ATOM 2293 O O . ASP A 1 292 ? 22.859 0.411 -22.290 1.00 76.75 292 ASP A O 1
ATOM 2297 N N . LYS A 1 293 ? 21.307 2.018 -22.086 1.00 77.50 293 LYS A N 1
ATOM 2298 C CA . LYS A 1 293 ? 21.362 2.131 -20.624 1.00 77.50 293 LYS A CA 1
ATOM 2299 C C . LYS A 1 293 ? 19.967 2.046 -20.029 1.00 77.50 293 LYS A C 1
ATOM 2301 O O . LYS A 1 293 ? 19.043 2.676 -20.530 1.00 77.50 293 LYS A O 1
ATOM 2306 N N . VAL A 1 294 ? 19.846 1.314 -18.921 1.00 85.50 294 VAL A N 1
ATOM 2307 C CA . VAL A 1 294 ? 18.593 1.112 -18.180 1.00 85.50 294 VAL A CA 1
ATOM 2308 C C . VAL A 1 294 ? 18.712 1.751 -16.801 1.00 85.50 294 VAL A C 1
ATOM 2310 O O . VAL A 1 294 ? 19.569 1.373 -15.999 1.00 85.50 294 VAL A O 1
ATOM 2313 N N . GLU A 1 295 ? 17.842 2.713 -16.508 1.00 85.25 295 GLU A N 1
ATOM 2314 C CA . GLU A 1 295 ? 17.969 3.587 -15.343 1.00 85.25 295 GLU A CA 1
ATOM 2315 C C . GLU A 1 295 ? 16.687 3.553 -14.483 1.00 85.25 295 GLU A C 1
ATOM 2317 O O . GLU A 1 295 ? 15.612 3.904 -14.977 1.00 85.25 295 GLU A O 1
ATOM 2322 N N . PRO A 1 296 ? 16.742 3.124 -13.200 1.00 88.88 296 PRO A N 1
ATOM 2323 C CA . PRO A 1 296 ? 15.588 3.122 -12.297 1.00 88.88 296 PRO A CA 1
ATOM 2324 C C . PRO A 1 296 ? 15.264 4.543 -11.808 1.00 88.88 296 PRO A C 1
ATOM 2326 O O . PRO A 1 296 ? 15.571 4.950 -10.680 1.00 88.88 296 PRO A O 1
ATOM 2329 N N . VAL A 1 297 ? 14.643 5.323 -12.687 1.00 88.38 297 VAL A N 1
ATOM 2330 C CA . VAL A 1 297 ? 14.289 6.723 -12.432 1.00 88.38 297 VAL A CA 1
ATOM 2331 C C . VAL A 1 297 ? 13.076 6.865 -11.513 1.00 88.38 297 VAL A C 1
ATOM 2333 O O . VAL A 1 297 ? 13.011 7.836 -10.755 1.00 88.38 297 VAL A O 1
ATOM 2336 N N . GLY A 1 298 ? 12.169 5.884 -11.516 1.00 92.62 298 GLY A N 1
ATOM 2337 C CA . GLY A 1 298 ? 10.885 5.947 -10.820 1.00 92.62 298 GLY A CA 1
ATOM 2338 C C . GLY A 1 298 ? 9.865 6.867 -11.508 1.00 92.62 298 GLY A C 1
ATOM 2339 O O . GLY A 1 298 ? 10.228 7.809 -12.217 1.00 92.62 298 GLY A O 1
ATOM 2340 N N . THR A 1 299 ? 8.579 6.596 -11.297 1.00 94.75 299 THR A N 1
ATOM 2341 C CA . THR A 1 299 ? 7.468 7.408 -11.824 1.00 94.75 299 THR A CA 1
ATOM 2342 C C . THR A 1 299 ? 6.279 7.411 -10.861 1.00 94.75 299 THR A C 1
ATOM 2344 O O . THR A 1 299 ? 6.148 6.523 -10.012 1.00 94.75 299 THR A O 1
ATOM 2347 N N . CYS A 1 300 ? 5.405 8.408 -10.983 1.00 96.12 300 CYS A N 1
ATOM 2348 C CA . CYS A 1 300 ? 4.146 8.503 -10.253 1.00 96.12 300 CYS A CA 1
ATOM 2349 C C . CYS A 1 300 ? 3.001 8.910 -11.183 1.00 96.12 300 CYS A C 1
ATOM 2351 O O . CYS A 1 300 ? 3.207 9.653 -12.133 1.00 96.12 300 CYS A O 1
ATOM 2353 N N . TYR A 1 301 ? 1.779 8.496 -10.864 1.00 96.62 301 TYR A N 1
ATOM 2354 C CA . TYR A 1 301 ? 0.564 8.870 -11.582 1.00 96.62 301 TYR A CA 1
ATOM 2355 C C . TYR A 1 301 ? -0.408 9.564 -10.636 1.00 96.62 301 TYR A C 1
ATOM 2357 O O . TYR A 1 301 ? -0.650 9.081 -9.529 1.00 96.62 301 TYR A O 1
ATOM 2365 N N . LEU A 1 302 ? -0.966 10.692 -11.073 1.00 95.19 302 LEU A N 1
ATOM 2366 C CA . LEU A 1 302 ? -1.888 11.532 -10.313 1.00 95.19 302 LEU A CA 1
ATOM 2367 C C . LEU A 1 302 ? -3.243 11.606 -11.015 1.00 95.19 302 LEU A C 1
ATOM 2369 O O . LEU A 1 302 ? -3.322 11.887 -12.208 1.00 95.19 302 LEU A O 1
ATOM 2373 N N . GLY A 1 303 ? -4.328 11.428 -10.271 1.00 93.81 303 GLY A N 1
ATOM 2374 C CA . GLY A 1 303 ? -5.671 11.663 -10.794 1.00 93.81 303 GLY A CA 1
ATOM 2375 C C . GLY A 1 303 ? -6.756 11.339 -9.783 1.00 93.81 303 GLY A C 1
ATOM 2376 O O . GLY A 1 303 ? -6.483 10.910 -8.664 1.00 93.81 303 GLY A O 1
ATOM 2377 N N . ARG A 1 304 ? -8.017 11.553 -10.162 1.00 93.69 304 ARG A N 1
ATOM 2378 C CA . ARG A 1 304 ? -9.144 11.133 -9.319 1.00 93.69 304 ARG A CA 1
ATOM 2379 C C . ARG A 1 304 ? -9.335 9.617 -9.452 1.00 93.69 304 ARG A C 1
ATOM 2381 O O . ARG A 1 304 ? -9.423 9.147 -10.582 1.00 93.69 304 ARG A O 1
ATOM 2388 N N . PRO A 1 305 ? -9.496 8.849 -8.360 1.00 90.88 305 PRO A N 1
ATOM 2389 C CA . PRO A 1 305 ? -9.704 7.396 -8.427 1.00 90.88 305 PRO A CA 1
ATOM 2390 C C . PRO A 1 305 ? -10.885 6.918 -9.285 1.00 90.88 305 PRO A C 1
ATOM 2392 O O . PRO A 1 305 ? -10.915 5.759 -9.683 1.00 90.88 305 PRO A O 1
ATOM 2395 N N . GLY A 1 306 ? -11.893 7.767 -9.517 1.00 87.00 306 GLY A N 1
ATOM 2396 C CA . GLY A 1 306 ? -13.025 7.482 -10.412 1.00 87.00 306 GLY A CA 1
ATOM 2397 C C . GLY A 1 306 ? -12.835 7.944 -11.865 1.00 87.00 306 GLY A C 1
ATOM 2398 O O . GLY A 1 306 ? -13.740 7.766 -12.671 1.00 87.00 306 GLY A O 1
ATOM 2399 N N . SER A 1 307 ? -11.699 8.566 -12.194 1.00 89.12 307 SER A N 1
ATOM 2400 C CA . SER A 1 307 ? -11.370 9.076 -13.530 1.00 89.12 307 SER A CA 1
ATOM 2401 C C . SER A 1 307 ? -10.779 7.981 -14.422 1.00 89.12 307 SER A C 1
ATOM 2403 O O . SER A 1 307 ? -10.297 6.955 -13.946 1.00 89.12 307 SER A O 1
ATOM 2405 N N . THR A 1 308 ? -10.772 8.230 -15.729 1.00 86.81 308 THR A N 1
ATOM 2406 C CA . THR A 1 308 ? -9.982 7.483 -16.723 1.00 86.81 308 THR A CA 1
ATOM 2407 C C . THR A 1 308 ? -8.753 8.257 -17.200 1.00 86.81 308 THR A C 1
ATOM 2409 O O . THR A 1 308 ? -7.949 7.713 -17.947 1.00 86.81 308 THR A O 1
ATOM 2412 N N . SER A 1 309 ? -8.624 9.523 -16.799 1.00 90.25 309 SER A N 1
ATOM 2413 C CA . SER A 1 309 ? -7.503 10.400 -17.129 1.00 90.25 309 SER A CA 1
ATOM 2414 C C . SER A 1 309 ? -6.612 10.586 -15.909 1.00 90.25 309 SER A C 1
ATOM 2416 O O . SER A 1 309 ? -7.091 11.035 -14.859 1.00 90.25 309 SER A O 1
ATOM 2418 N N . PHE A 1 310 ? -5.329 10.286 -16.087 1.00 95.00 310 PHE A N 1
ATOM 2419 C CA . PHE A 1 310 ? -4.277 10.395 -15.083 1.00 95.00 310 PHE A CA 1
ATOM 2420 C C . PHE A 1 310 ? -3.060 11.083 -15.697 1.00 95.00 310 PHE A C 1
ATOM 2422 O O . PHE A 1 310 ? -2.780 10.920 -16.883 1.00 95.00 310 PHE A O 1
ATOM 2429 N N . THR A 1 311 ? -2.347 11.853 -14.885 1.00 94.44 311 THR A N 1
ATOM 2430 C CA . THR A 1 311 ? -1.145 12.579 -15.295 1.00 94.44 311 THR A CA 1
ATOM 2431 C C . THR A 1 311 ? 0.081 11.882 -14.726 1.00 94.44 311 THR A C 1
ATOM 2433 O O . THR A 1 311 ? 0.148 11.647 -13.518 1.00 94.44 311 THR A O 1
ATOM 2436 N N . GLU A 1 312 ? 1.053 11.572 -15.580 1.00 94.44 312 GLU A N 1
ATOM 2437 C CA . GLU A 1 312 ? 2.337 11.009 -15.163 1.00 94.44 312 GLU A CA 1
ATOM 2438 C C . GLU A 1 312 ? 3.298 12.110 -14.674 1.00 94.44 312 GLU A C 1
ATOM 2440 O O . GLU A 1 312 ? 3.464 13.152 -15.309 1.00 94.44 312 GLU A O 1
ATOM 2445 N N . TYR A 1 313 ? 3.983 11.845 -13.563 1.00 91.50 313 TYR A N 1
ATOM 2446 C CA . TYR A 1 313 ? 5.051 12.647 -12.981 1.00 91.50 313 TYR A CA 1
ATOM 2447 C C . TYR A 1 313 ? 6.310 11.785 -12.804 1.00 91.50 313 TYR A C 1
ATOM 2449 O O . TYR A 1 313 ? 6.463 11.072 -11.812 1.00 91.50 313 TYR A O 1
ATOM 2457 N N . ALA A 1 314 ? 7.246 11.907 -13.748 1.00 89.62 314 ALA A N 1
ATOM 2458 C CA . ALA A 1 314 ? 8.551 11.239 -13.732 1.00 89.62 314 ALA A CA 1
ATOM 2459 C C . ALA A 1 314 ? 9.699 12.274 -13.740 1.00 89.62 314 ALA A C 1
ATOM 2461 O O . ALA A 1 314 ? 10.413 12.419 -14.737 1.00 89.62 314 ALA A O 1
ATOM 2462 N N . PRO A 1 315 ? 9.901 13.048 -12.657 1.00 83.00 315 PRO A N 1
ATOM 2463 C CA . PRO A 1 315 ? 10.824 14.189 -12.661 1.00 83.00 315 PRO A CA 1
ATOM 2464 C C . PRO A 1 315 ? 12.293 13.800 -12.890 1.00 83.00 315 PRO A C 1
ATOM 2466 O O . PRO A 1 315 ? 13.090 14.614 -13.353 1.00 83.00 315 PRO A O 1
ATOM 2469 N N . CYS A 1 316 ? 12.656 12.552 -12.591 1.00 80.12 316 CYS A N 1
ATOM 2470 C CA . CYS A 1 316 ? 14.008 12.037 -12.776 1.00 80.12 316 CYS A CA 1
ATOM 2471 C C . CYS A 1 316 ? 14.284 11.477 -14.179 1.00 80.12 316 CYS A C 1
ATOM 2473 O O . CYS A 1 316 ? 15.441 11.207 -14.488 1.00 80.12 316 CYS A O 1
ATOM 2475 N N . ARG A 1 317 ? 13.259 11.374 -15.039 1.00 81.94 317 ARG A N 1
ATOM 2476 C CA . ARG A 1 317 ? 13.379 10.929 -16.436 1.00 81.94 317 ARG A CA 1
ATOM 2477 C C . ARG A 1 317 ? 13.975 11.997 -17.357 1.00 81.94 317 ARG A C 1
ATOM 2479 O O . ARG A 1 317 ? 14.714 11.677 -18.270 1.00 81.94 317 ARG A O 1
ATOM 2486 N N . ASN A 1 318 ? 13.697 13.280 -17.121 1.00 66.31 318 ASN A N 1
ATOM 2487 C CA . ASN A 1 318 ? 14.060 14.345 -18.072 1.00 66.31 318 ASN A CA 1
ATOM 2488 C C . ASN A 1 318 ? 15.343 15.113 -17.708 1.00 66.31 318 ASN A C 1
ATOM 2490 O O . ASN A 1 318 ? 15.750 16.012 -18.442 1.00 66.31 318 ASN A O 1
ATOM 2494 N N . SER A 1 319 ? 16.006 14.806 -16.587 1.00 59.47 319 SER A N 1
ATOM 2495 C CA . SER A 1 319 ? 17.244 15.505 -16.221 1.00 59.47 319 SER A CA 1
ATOM 2496 C C . SER A 1 319 ? 18.438 14.883 -16.950 1.00 59.47 319 SER A C 1
ATOM 2498 O O . SER A 1 319 ? 19.094 14.016 -16.391 1.00 59.47 319 SER A O 1
ATOM 2500 N N . VAL A 1 320 ? 18.722 15.278 -18.189 1.00 56.19 320 VAL A N 1
ATOM 2501 C CA . VAL A 1 320 ? 19.885 14.784 -18.958 1.00 56.19 320 VAL A CA 1
ATOM 2502 C C . VAL A 1 320 ? 21.156 15.554 -18.563 1.00 56.19 320 VAL A C 1
ATOM 2504 O O . VAL A 1 320 ? 21.108 16.762 -18.284 1.00 56.19 320 VAL A O 1
ATOM 2507 N N . ASP A 1 321 ? 22.304 14.874 -18.476 1.00 53.72 321 ASP A N 1
ATOM 2508 C CA . ASP A 1 321 ? 23.592 15.559 -18.338 1.00 53.72 321 ASP A CA 1
ATOM 2509 C C . ASP A 1 321 ? 24.081 16.063 -19.694 1.00 53.72 321 ASP A C 1
ATOM 2511 O O . ASP A 1 321 ? 24.639 15.322 -20.488 1.00 53.72 321 ASP A O 1
ATOM 2515 N N . THR A 1 322 ? 23.871 17.349 -19.965 1.00 51.53 322 THR A N 1
ATOM 2516 C CA . THR A 1 322 ? 24.307 18.008 -21.203 1.00 51.53 322 THR A CA 1
ATOM 2517 C C . THR A 1 322 ? 25.795 18.378 -21.215 1.00 51.53 322 THR A C 1
ATOM 2519 O O . THR A 1 322 ? 26.233 19.072 -22.126 1.00 51.53 322 THR A O 1
ATOM 2522 N N . ARG A 1 323 ? 26.584 17.991 -20.199 1.00 53.94 323 ARG A N 1
ATOM 2523 C CA . ARG A 1 323 ? 28.016 18.344 -20.127 1.00 53.94 323 ARG A CA 1
ATOM 2524 C C . ARG A 1 323 ? 28.928 17.446 -20.962 1.00 53.94 323 ARG A C 1
ATOM 2526 O O . ARG A 1 323 ? 30.028 17.885 -21.267 1.00 53.94 323 ARG A O 1
ATOM 2533 N N . ASN A 1 324 ? 28.492 16.242 -21.328 1.00 46.72 324 ASN A N 1
ATOM 2534 C CA . ASN A 1 324 ? 29.225 15.338 -22.213 1.00 46.72 324 ASN A CA 1
ATOM 2535 C C . ASN A 1 324 ? 28.262 14.766 -23.256 1.00 46.72 324 ASN A C 1
ATOM 2537 O O . ASN A 1 324 ? 27.455 13.894 -22.954 1.00 46.72 324 ASN A O 1
ATOM 2541 N N . ASP A 1 325 ? 28.376 15.250 -24.491 1.00 48.69 325 ASP A N 1
ATOM 2542 C CA . ASP A 1 325 ? 27.498 14.909 -25.624 1.00 48.69 325 ASP A CA 1
ATOM 2543 C C . ASP A 1 325 ? 27.572 13.421 -26.037 1.00 48.69 325 ASP A C 1
ATOM 2545 O O . ASP A 1 325 ? 26.699 12.906 -26.730 1.00 48.69 325 ASP A O 1
ATOM 2549 N N . ILE A 1 326 ? 28.615 12.719 -25.581 1.00 48.84 326 ILE A N 1
ATOM 2550 C CA . ILE A 1 326 ? 28.946 11.333 -25.948 1.00 48.84 326 ILE A CA 1
ATOM 2551 C C . ILE A 1 326 ? 28.334 10.316 -24.959 1.00 48.84 326 ILE A C 1
ATOM 2553 O O . ILE A 1 326 ? 28.159 9.153 -25.302 1.00 48.84 326 ILE A O 1
ATOM 2557 N N . ASP A 1 327 ? 27.957 10.751 -23.750 1.00 46.03 327 ASP A N 1
ATOM 2558 C CA . ASP A 1 327 ? 27.446 9.896 -22.668 1.00 46.03 327 ASP A CA 1
ATOM 2559 C C . ASP A 1 327 ? 26.184 10.528 -22.050 1.00 46.03 327 ASP A C 1
ATOM 2561 O O . ASP A 1 327 ? 26.199 11.092 -20.954 1.00 46.03 327 ASP A O 1
ATOM 2565 N N . GLN A 1 328 ? 25.061 10.455 -22.772 1.00 50.44 328 GLN A N 1
ATOM 2566 C CA . GLN A 1 328 ? 23.770 11.026 -22.355 1.00 50.44 328 GLN A CA 1
ATOM 2567 C C . GLN A 1 328 ? 23.110 10.222 -21.218 1.00 50.44 328 GLN A C 1
ATOM 2569 O O . GLN A 1 328 ? 22.066 9.595 -21.391 1.00 50.44 328 GLN A O 1
ATOM 2574 N N . HIS A 1 329 ? 23.717 10.229 -20.034 1.00 53.53 329 HIS A N 1
ATOM 2575 C CA . HIS A 1 329 ? 23.080 9.756 -18.807 1.00 53.53 329 HIS A CA 1
ATOM 2576 C C . HIS A 1 329 ? 21.975 10.715 -18.360 1.00 53.53 329 HIS A C 1
ATOM 2578 O O . HIS A 1 329 ? 22.123 11.942 -18.460 1.00 53.53 329 HIS A O 1
ATOM 2584 N N . HIS A 1 330 ? 20.903 10.192 -17.753 1.00 56.09 330 HIS A N 1
ATOM 2585 C CA . HIS A 1 330 ? 20.108 11.053 -16.892 1.00 56.09 330 HIS A CA 1
ATOM 2586 C C . HIS A 1 330 ? 20.959 11.376 -15.648 1.00 56.09 330 HIS A C 1
ATOM 2588 O O . HIS A 1 330 ? 21.415 10.483 -14.934 1.00 56.09 330 HIS A O 1
ATOM 2594 N N . LYS A 1 331 ? 21.153 12.667 -15.331 1.00 56.00 331 LYS A N 1
ATOM 2595 C CA . LYS A 1 331 ? 21.842 13.191 -14.125 1.00 56.00 331 LYS A CA 1
ATOM 2596 C C . LYS A 1 331 ? 21.415 12.505 -12.820 1.00 56.00 331 LYS A C 1
ATOM 2598 O O . LYS A 1 331 ? 22.134 12.565 -11.818 1.00 56.00 331 LYS A O 1
ATOM 2603 N N . HIS A 1 332 ? 20.236 11.884 -12.819 1.00 59.78 332 HIS A N 1
ATOM 2604 C CA . HIS A 1 332 ? 19.648 11.165 -11.699 1.00 59.78 332 HIS A CA 1
ATOM 2605 C C . HIS A 1 332 ? 19.124 9.769 -12.094 1.00 59.78 332 HIS A C 1
ATOM 2607 O O . HIS A 1 332 ? 18.098 9.343 -11.574 1.00 59.78 332 HIS A O 1
ATOM 2613 N N . GLY A 1 333 ? 19.821 9.025 -12.958 1.00 60.28 333 GLY A N 1
ATOM 2614 C CA . GLY A 1 333 ? 19.392 7.697 -13.435 1.00 60.28 333 GLY A CA 1
ATOM 2615 C C . GLY A 1 333 ? 19.094 6.642 -12.352 1.00 60.28 333 GLY A C 1
ATOM 2616 O O . GLY A 1 333 ? 18.438 5.644 -12.616 1.00 60.28 333 GLY A O 1
ATOM 2617 N N . LYS A 1 334 ? 19.517 6.858 -11.098 1.00 76.06 334 LYS A N 1
ATOM 2618 C CA . LYS A 1 334 ? 19.206 5.991 -9.940 1.00 76.06 334 LYS A CA 1
ATOM 2619 C C . LYS A 1 334 ? 18.275 6.644 -8.915 1.00 76.06 334 LYS A C 1
ATOM 2621 O O . LYS A 1 334 ? 18.284 6.290 -7.744 1.00 76.06 334 LYS A O 1
ATOM 2626 N N . CYS A 1 335 ? 17.507 7.642 -9.336 1.00 78.69 335 CYS A N 1
ATOM 2627 C CA . CYS A 1 335 ? 16.687 8.479 -8.468 1.00 78.69 335 CYS A CA 1
ATOM 2628 C C . CYS A 1 335 ? 15.646 7.708 -7.650 1.00 78.69 335 CYS A C 1
ATOM 2630 O O . CYS A 1 335 ? 15.468 8.023 -6.469 1.00 78.69 335 CYS A O 1
ATOM 2632 N N . THR A 1 336 ? 14.993 6.699 -8.241 1.00 88.50 336 THR A N 1
ATOM 2633 C CA . THR A 1 336 ? 13.873 5.955 -7.632 1.00 88.50 336 THR A CA 1
ATOM 2634 C C . THR A 1 336 ? 12.777 6.888 -7.095 1.00 88.50 336 THR A C 1
ATOM 2636 O O . THR A 1 336 ? 12.314 6.763 -5.959 1.00 88.50 336 THR A O 1
ATOM 2639 N N . ALA A 1 337 ? 12.407 7.893 -7.900 1.00 88.88 337 ALA A N 1
ATOM 2640 C CA . ALA A 1 337 ? 11.374 8.861 -7.550 1.00 88.88 337 ALA A CA 1
ATOM 2641 C C . ALA A 1 337 ? 10.065 8.148 -7.197 1.00 88.88 337 ALA A C 1
ATOM 2643 O O . ALA A 1 337 ? 9.641 7.219 -7.883 1.00 88.88 337 ALA A O 1
ATOM 2644 N N . GLY A 1 338 ? 9.422 8.595 -6.120 1.00 91.38 338 GLY A N 1
ATOM 2645 C CA . GLY A 1 338 ? 8.170 8.006 -5.653 1.00 91.38 338 GLY A CA 1
ATOM 2646 C C . GLY A 1 338 ? 8.357 6.911 -4.610 1.00 91.38 338 GLY A C 1
ATOM 2647 O O . GLY A 1 338 ? 7.374 6.296 -4.199 1.00 91.38 338 GLY A O 1
ATOM 2648 N N . PHE A 1 339 ? 9.589 6.700 -4.129 1.00 92.00 339 PHE A N 1
ATOM 2649 C CA . PHE A 1 339 ? 9.856 5.876 -2.945 1.00 92.00 339 PHE A CA 1
ATOM 2650 C C . PHE A 1 339 ? 9.084 6.376 -1.713 1.00 92.00 339 PHE A C 1
ATOM 2652 O O . PHE A 1 339 ? 8.646 5.590 -0.881 1.00 92.00 339 PHE A O 1
ATOM 2659 N N . SER A 1 340 ? 8.882 7.690 -1.621 1.00 91.19 340 SER A N 1
ATOM 2660 C CA . SER A 1 340 ? 7.899 8.312 -0.738 1.00 91.19 340 SER A CA 1
ATOM 2661 C C . SER A 1 340 ? 7.216 9.465 -1.467 1.00 91.19 340 SER A C 1
ATOM 2663 O O . SER A 1 340 ? 7.742 9.985 -2.454 1.00 91.19 340 SER A O 1
ATOM 2665 N N . ALA A 1 341 ? 6.035 9.868 -1.008 1.00 91.56 341 ALA A N 1
ATOM 2666 C CA . ALA A 1 341 ? 5.328 11.011 -1.567 1.00 91.56 341 ALA A CA 1
ATOM 2667 C C . ALA A 1 341 ? 4.371 11.627 -0.544 1.00 91.56 341 ALA A C 1
ATOM 2669 O O . ALA A 1 341 ? 4.009 10.994 0.448 1.00 91.56 341 ALA A O 1
ATOM 2670 N N . SER A 1 342 ? 3.958 12.866 -0.797 1.00 89.19 342 SER A N 1
ATOM 2671 C CA . SER A 1 342 ? 2.892 13.555 -0.072 1.00 89.19 342 SER A CA 1
ATOM 2672 C C . SER A 1 342 ? 2.203 14.560 -0.992 1.00 89.19 342 SER A C 1
ATOM 2674 O O . SER A 1 342 ? 2.832 15.121 -1.888 1.00 89.19 342 SER A O 1
ATOM 2676 N N . ILE A 1 343 ? 0.914 14.795 -0.770 1.00 86.62 343 ILE A N 1
ATOM 2677 C CA . ILE A 1 343 ? 0.099 15.748 -1.525 1.00 86.62 343 ILE A CA 1
ATOM 2678 C C . ILE A 1 343 ? -0.597 16.692 -0.547 1.00 86.62 343 ILE A C 1
ATOM 2680 O O . ILE A 1 343 ? -1.061 16.267 0.513 1.00 86.62 343 ILE A O 1
ATOM 2684 N N . THR A 1 344 ? -0.665 17.981 -0.874 1.00 78.31 344 THR A N 1
ATOM 2685 C CA . THR A 1 344 ? -1.432 18.930 -0.058 1.00 78.31 344 THR A CA 1
ATOM 2686 C C . THR A 1 344 ? -2.926 18.638 -0.147 1.00 78.31 344 THR A C 1
ATOM 2688 O O . THR A 1 344 ? -3.418 18.144 -1.158 1.00 78.31 344 THR A O 1
ATOM 2691 N N . SER A 1 345 ? -3.681 18.983 0.897 1.00 76.56 345 SER A N 1
ATOM 2692 C CA . SER A 1 345 ? -5.133 18.748 0.957 1.00 76.56 345 SER A CA 1
ATOM 2693 C C . SER A 1 345 ? -5.908 19.389 -0.202 1.00 76.56 345 SER A C 1
ATOM 2695 O O . SER A 1 345 ? -6.905 18.842 -0.659 1.00 76.56 345 SER A O 1
ATOM 2697 N N . ASN A 1 346 ? -5.427 20.519 -0.725 1.00 75.94 346 ASN A N 1
ATOM 2698 C CA . ASN A 1 346 ? -5.999 21.185 -1.899 1.00 75.94 346 ASN A CA 1
ATOM 2699 C C . ASN A 1 346 ? -5.525 20.611 -3.249 1.00 75.94 346 ASN A C 1
ATOM 2701 O O . ASN A 1 346 ? -5.973 21.086 -4.282 1.00 75.94 346 ASN A O 1
ATOM 2705 N N . GLY A 1 347 ? -4.615 19.632 -3.257 1.00 73.25 347 GLY A N 1
ATOM 2706 C CA . GLY A 1 347 ? -4.092 18.998 -4.470 1.00 73.25 347 GLY A CA 1
ATOM 2707 C C . GLY A 1 347 ? -3.098 19.833 -5.286 1.00 73.25 347 GLY A C 1
ATOM 2708 O O . GLY A 1 347 ? -2.616 19.344 -6.299 1.00 73.25 347 GLY A O 1
ATOM 2709 N N . ASN A 1 348 ? -2.764 21.055 -4.851 1.00 79.44 348 ASN A N 1
ATOM 2710 C CA . ASN A 1 348 ? -1.962 22.010 -5.635 1.00 79.44 348 ASN A CA 1
ATOM 2711 C C . ASN A 1 348 ? -0.444 21.877 -5.445 1.00 79.44 348 ASN A C 1
ATOM 2713 O O . ASN A 1 348 ? 0.316 22.651 -6.020 1.00 79.44 348 ASN A O 1
ATOM 2717 N N . ARG A 1 349 ? 0.017 20.997 -4.553 1.00 80.25 349 ARG A N 1
ATOM 2718 C CA . ARG A 1 349 ? 1.443 20.714 -4.384 1.00 80.25 349 ARG A CA 1
ATOM 2719 C C . ARG A 1 349 ? 1.649 19.234 -4.160 1.00 80.25 349 ARG A C 1
ATOM 2721 O O . ARG A 1 349 ? 1.017 18.627 -3.292 1.00 80.25 349 ARG A O 1
ATOM 2728 N N . LEU A 1 350 ? 2.598 18.700 -4.907 1.00 85.19 350 LEU A N 1
ATOM 2729 C CA . LEU A 1 350 ? 3.041 17.327 -4.836 1.00 85.19 350 LEU A CA 1
ATOM 2730 C C . LEU A 1 350 ? 4.508 17.304 -4.393 1.00 85.19 350 LEU A C 1
ATOM 2732 O O . LEU A 1 350 ? 5.354 18.012 -4.933 1.00 85.19 350 LEU A O 1
ATOM 2736 N N . LEU A 1 351 ? 4.812 16.493 -3.387 1.00 85.06 351 LEU A N 1
ATOM 2737 C CA . LEU A 1 351 ? 6.168 16.235 -2.917 1.00 85.06 351 LEU A CA 1
ATOM 2738 C C . LEU A 1 351 ? 6.501 14.776 -3.205 1.00 85.06 351 LEU A C 1
ATOM 2740 O O . LEU A 1 351 ? 5.777 13.885 -2.767 1.00 85.06 351 LEU A O 1
ATOM 2744 N N . ILE A 1 352 ? 7.595 14.534 -3.920 1.00 87.31 352 ILE A N 1
ATOM 2745 C CA . ILE A 1 352 ? 8.082 13.204 -4.286 1.00 87.31 352 ILE A CA 1
ATOM 2746 C C . ILE A 1 352 ? 9.478 13.014 -3.693 1.00 87.31 352 ILE A C 1
ATOM 2748 O O . ILE A 1 352 ? 10.408 13.765 -3.987 1.00 87.31 352 ILE A O 1
ATOM 2752 N N . GLY A 1 353 ? 9.637 11.996 -2.855 1.00 84.12 353 GLY A N 1
ATOM 2753 C CA . GLY A 1 353 ? 10.925 11.581 -2.315 1.00 84.12 353 GLY A CA 1
ATOM 2754 C C . GLY A 1 353 ? 11.692 10.697 -3.295 1.00 84.12 353 GLY A C 1
ATOM 2755 O O . GLY A 1 353 ? 11.122 9.814 -3.939 1.00 84.12 353 GLY A O 1
ATOM 2756 N N . ALA A 1 354 ? 12.997 10.937 -3.384 1.00 85.56 354 ALA A N 1
ATOM 2757 C CA . ALA A 1 354 ? 13.922 10.239 -4.265 1.00 85.56 354 ALA A CA 1
ATOM 2758 C C . ALA A 1 354 ? 15.252 9.973 -3.534 1.00 85.56 354 ALA A C 1
ATOM 2760 O O . ALA A 1 354 ? 16.072 10.886 -3.406 1.00 85.56 354 ALA A O 1
ATOM 2761 N N . PRO A 1 355 ? 15.510 8.757 -3.028 1.00 80.00 355 PRO A N 1
ATOM 2762 C CA . PRO A 1 355 ? 16.706 8.487 -2.229 1.00 80.00 355 PRO A CA 1
ATOM 2763 C C . PRO A 1 355 ? 18.017 8.486 -3.040 1.00 80.00 355 PRO A C 1
ATOM 2765 O O . PRO A 1 355 ? 19.075 8.751 -2.470 1.00 80.00 355 PRO A O 1
ATOM 2768 N N . GLY A 1 356 ? 17.986 8.233 -4.355 1.00 67.81 356 GLY A N 1
ATOM 2769 C CA . GLY A 1 356 ? 19.195 7.901 -5.129 1.00 67.81 356 GLY A CA 1
ATOM 2770 C C . GLY A 1 356 ? 19.788 8.895 -6.154 1.00 67.81 356 GLY A C 1
ATOM 2771 O O . GLY A 1 356 ? 20.529 8.442 -7.028 1.00 67.81 356 GLY A O 1
ATOM 2772 N N . PRO A 1 357 ? 19.563 10.224 -6.136 1.00 57.47 357 PRO A N 1
ATOM 2773 C CA . PRO A 1 357 ? 20.274 11.119 -7.051 1.00 57.47 357 PRO A CA 1
ATOM 2774 C C . PRO A 1 357 ? 21.762 11.304 -6.659 1.00 57.47 357 PRO A C 1
ATOM 2776 O O . PRO A 1 357 ? 22.103 12.049 -5.741 1.00 57.47 357 PRO A O 1
ATOM 2779 N N . SER A 1 358 ? 22.636 10.591 -7.379 1.00 50.84 358 SER A N 1
ATOM 2780 C CA . SER A 1 358 ? 24.071 10.830 -7.670 1.00 50.84 358 SER A CA 1
ATOM 2781 C C . SER A 1 358 ? 25.111 11.059 -6.548 1.00 50.84 358 SER A C 1
ATOM 2783 O O . SER A 1 358 ? 26.295 11.063 -6.862 1.00 50.84 358 SER A O 1
ATOM 2785 N N . THR A 1 359 ? 24.768 11.152 -5.256 1.00 51.00 359 THR A N 1
ATOM 2786 C CA . THR A 1 359 ? 25.779 11.200 -4.154 1.00 51.00 359 THR A CA 1
ATOM 2787 C C . THR A 1 359 ? 25.361 10.500 -2.849 1.00 51.00 359 THR A C 1
ATOM 2789 O O . THR A 1 359 ? 25.966 10.728 -1.806 1.00 51.00 359 THR A O 1
ATOM 2792 N N . GLY A 1 360 ? 24.306 9.676 -2.864 1.00 50.81 360 GLY A N 1
ATOM 2793 C CA . GLY A 1 360 ? 23.781 9.033 -1.645 1.00 50.81 360 GLY A CA 1
ATOM 2794 C C . GLY A 1 360 ? 23.100 9.995 -0.658 1.00 50.81 360 GLY A C 1
ATOM 2795 O O . GLY A 1 360 ? 22.749 9.591 0.443 1.00 50.81 360 GLY A O 1
ATOM 2796 N N . LYS A 1 361 ? 22.895 11.266 -1.042 1.00 53.06 361 LYS A N 1
ATOM 2797 C CA . LYS A 1 361 ? 22.327 12.313 -0.173 1.00 53.06 361 LYS A CA 1
ATOM 2798 C C . LYS A 1 361 ? 20.793 12.396 -0.179 1.00 53.06 361 LYS A C 1
ATOM 2800 O O . LYS A 1 361 ? 20.246 13.127 0.640 1.00 53.06 361 LYS A O 1
ATOM 2805 N N . GLY A 1 362 ? 20.103 11.670 -1.067 1.00 58.09 362 GLY A N 1
ATOM 2806 C CA . GLY A 1 362 ? 18.655 11.804 -1.276 1.00 58.09 362 GLY A CA 1
ATOM 2807 C C . GLY A 1 362 ? 18.230 13.194 -1.778 1.00 58.09 362 GLY A C 1
ATOM 2808 O O . GLY A 1 362 ? 18.934 14.187 -1.611 1.00 58.09 362 GLY A O 1
ATOM 2809 N N . LYS A 1 363 ? 17.071 13.294 -2.434 1.00 64.12 363 LYS A N 1
ATOM 2810 C CA . LYS A 1 363 ? 16.408 14.569 -2.752 1.00 64.12 363 LYS A CA 1
ATOM 2811 C C . LYS A 1 363 ? 14.909 14.467 -2.500 1.00 64.12 363 LYS A C 1
ATOM 2813 O O . LYS A 1 363 ? 14.295 13.420 -2.692 1.00 64.12 363 LYS A O 1
ATOM 2818 N N . CYS A 1 364 ? 14.326 15.593 -2.110 1.00 55.72 364 CYS A N 1
ATOM 2819 C CA . CYS A 1 364 ? 12.894 15.834 -2.204 1.00 55.72 364 CYS A CA 1
ATOM 2820 C C . CYS A 1 364 ? 12.644 16.655 -3.472 1.00 55.72 364 CYS A C 1
ATOM 2822 O O . CYS A 1 364 ? 13.329 17.653 -3.704 1.00 55.72 364 CYS A O 1
ATOM 2824 N N . ILE A 1 365 ? 11.701 16.222 -4.300 1.00 68.69 365 ILE A N 1
ATOM 2825 C CA . ILE A 1 365 ? 11.327 16.875 -5.550 1.00 68.69 365 ILE A CA 1
ATOM 2826 C C . ILE A 1 365 ? 9.916 17.424 -5.372 1.00 68.69 365 ILE A C 1
ATOM 2828 O O . ILE A 1 365 ? 8.975 16.668 -5.146 1.00 68.69 365 ILE A O 1
ATOM 2832 N N . MET A 1 366 ? 9.773 18.744 -5.461 1.00 60.62 366 MET A N 1
ATOM 2833 C CA . MET A 1 366 ? 8.464 19.387 -5.487 1.00 60.62 366 MET A CA 1
ATOM 2834 C C . MET A 1 366 ? 7.973 19.462 -6.933 1.00 60.62 366 MET A C 1
ATOM 2836 O O . MET A 1 366 ? 8.657 20.010 -7.794 1.00 60.62 366 MET A O 1
ATOM 2840 N N . CYS A 1 367 ? 6.786 18.924 -7.179 1.00 60.09 367 CYS A N 1
ATOM 2841 C CA . CYS A 1 367 ? 6.042 19.060 -8.422 1.00 60.09 367 CYS A CA 1
ATOM 2842 C C . CYS A 1 367 ? 4.843 19.981 -8.142 1.00 60.09 367 CYS A C 1
ATOM 2844 O O . CYS A 1 367 ? 4.123 19.775 -7.161 1.00 60.09 367 CYS A O 1
ATOM 2846 N N . THR A 1 368 ? 4.683 21.036 -8.941 1.00 51.31 368 THR A N 1
ATOM 2847 C CA . THR A 1 368 ? 3.577 22.004 -8.821 1.00 51.31 368 THR A CA 1
ATOM 2848 C C . THR A 1 368 ? 2.398 21.625 -9.688 1.00 51.31 368 THR A C 1
ATOM 2850 O O . THR A 1 368 ? 2.662 21.196 -10.836 1.00 51.31 368 THR A O 1
#

Secondary structure (DSSP, 8-state):
--------------SS-----S---S---EEEEETTEEEETT--EEE-GGG--SSSS-SEEEEE-TT--SEEEEE-SSS-EEETTEEEESEEEEEEETTEEEEEEEE-GGG-EEEEETTEEEEE----HHHHHHHHHHHHHHHHHHHIIIIIS---GGGGSTTHHHHHHHHHHHH--------TTTTTTSEEEEEEETTEEEEEEEETT---SSSTT-SS-BEEEEEESSSS-EEE--S------EEE-SSSEEESEE-TT--BTSEEEE-SBT--EEEEETT-EEE-TTS--EE---EEEEE-TT-S--EEE-TTTS-B-TT-TT---BTTTT--TTSEEEE-TTS--EEEEES-SSSS--EEEEE-

Sequence (368 aa):
MFKLRYRTLLIKNTKDVPQNSRFERFSKELHKKSACSCLTDSGHLIDLNPLAKKDGTPAYADIIDPNGQADAYAWNPCNAFTLNDCNNVAVCHEIISGPIFQYIPIGTQDSAEFSYDGDQLQIAYSDTQNAEQFVSLLFLYILIGILVQIFIRKESGKRVIPNHDFWVAVPVYIKNAIIQRGETGSMFGFSVAQHLDQNTGWMLVGAPEAQTNLQPGIIRGGAVYRCSVDTQSCRVIPFDRQGNDQQYNGTTYLDKEDKSYQWFGATVVSSGVNGLALACAPRYKYHSTALDKVEPVGTCYLGRPGSTSFTEYAPCRNSVDTRNDIDQHHKHGKCTAGFSASITSNGNRLLIGAPGPSTGKGKCIMCT

Radius of gyration: 26.64 Å; chains: 1; bounding box: 53×61×76 Å

Foldseek 3Di:
DDPPPADWDWDFDDDDDDDDDDDDPDDQDWADPFLAWIAGPVRDIDGRVVQADAPQAFSDWQCDDPVPAPKIKGAGRPFFHDDVVAGRARMWIWHDDPPDTDIDGAAHSRQWDWDDPDPTITIIGHDCPVVVVVVVVVVVVQVVQLCCCCPVVVDDDQSSGVVSVVVVCVVVVPPDADDADDDPPQQWQLEWEWAAAPNFTWIKIWRQQDDDPLEPPAHSLTFIWIAGRVDNDIDTQCLDRYYFDWDDLPPDTDGQWHSHSQRWRNEWYWLHYNTKIKIWRLQIWGAFPNRPDIFSQIKMWMDGSPDPDIDIDRPQPPQWDPPDPVDTDRQASHFSWQNYKYAHNRRPKIWIWTQGRDPSNTDIDIDD

InterPro domains:
  IPR009011 Mannose-6-phosphate receptor binding domain superfamily [G3DSA:2.70.130.10] (33-135)
  IPR009011 Mannose-6-phosphate receptor binding domain superfamily [SSF50911] (39-130)
  IPR013519 Integrin alpha beta-propellor [PS51470] (174-236)
  IPR013519 Integrin alpha beta-propellor [PS51470] (250-312)
  IPR013519 Integrin alpha beta-propellor [SM00191] (184-241)
  IPR028994 Integrin alpha, N-terminal [G3DSA:2.130.10.130] (172-368)
  IPR028994 Integrin alpha, N-terminal [SSF69318] (174-362)